Protein AF-A0A0A2BP49-F1 (afdb_monomer)

Sequence (195 aa):
MFDHNSGDIIGTEIDENGNLRDCTRGNSSKKRGLPSCNSIIDKRELARSNSLKDSNKQSEKLLTDKVAGVNLFNLPNGSQIRVKSMVKYNDNTGQLIINSQVERVKGNSALFENLFIESKANIIISFLDKDDFELLEPLRLPLNVLKGQAQNISYRKKIGRTTDDIIAVRLQARRTIKSIREYKNIARIESSINF

Nearest PDB structures (foldseek):
  7t4d-assembly1_B  TM=2.399E-01  e=3.965E-02  Enterococcus
  3eli-assembly1_A  TM=3.240E-01  e=7.120E-01  Ruegeria pomeroyi
  3otl-assembly1_B  TM=3.669E-01  e=1.830E+00  Rhizobium johnstonii 3841
  7t4e-assembly1_F  TM=2.331E-01  e=1.110E+00  Enterococcus faecalis

pLDDT: mean 81.07, std 14.93, range [41.41, 96.62]

Mean predicted aligned error: 14.25 Å

Structure (mmCIF, N/CA/C/O backbone):
data_AF-A0A0A2BP49-F1
#
_entry.id   AF-A0A0A2BP49-F1
#
loop_
_atom_site.group_PDB
_atom_site.id
_atom_site.type_symbol
_atom_site.label_atom_id
_atom_site.label_alt_id
_atom_site.label_comp_id
_atom_site.label_asym_id
_atom_site.label_entity_id
_atom_site.label_seq_id
_atom_site.pdbx_PDB_ins_code
_atom_site.Cartn_x
_atom_site.Cartn_y
_atom_site.Cartn_z
_atom_site.occupancy
_atom_site.B_iso_or_equiv
_atom_site.auth_seq_id
_atom_site.auth_comp_id
_atom_site.auth_asym_id
_atom_site.auth_atom_id
_atom_site.pdbx_PDB_model_num
ATOM 1 N N . MET A 1 1 ? 35.374 16.248 -51.871 1.00 46.16 1 MET A N 1
ATOM 2 C CA . MET A 1 1 ? 36.003 16.239 -53.215 1.00 46.16 1 MET A CA 1
ATOM 3 C C . MET A 1 1 ? 35.690 17.579 -53.872 1.00 46.16 1 MET A C 1
ATOM 5 O O . MET A 1 1 ? 34.546 18.004 -53.772 1.00 46.16 1 MET A O 1
ATOM 9 N N . PHE A 1 2 ? 36.683 18.289 -54.414 1.00 41.41 2 PHE A N 1
ATOM 10 C CA . PHE A 1 2 ? 36.503 19.625 -55.008 1.00 41.41 2 PHE A CA 1
ATOM 11 C C . PHE A 1 2 ? 36.253 19.457 -56.511 1.00 41.41 2 PHE A C 1
ATOM 13 O O . PHE A 1 2 ? 37.078 18.849 -57.186 1.00 41.41 2 PHE A O 1
ATOM 20 N N . ASP A 1 3 ? 35.122 19.939 -57.025 1.00 44.16 3 ASP A N 1
ATOM 21 C CA . ASP A 1 3 ? 34.790 19.828 -58.449 1.00 44.16 3 ASP A CA 1
ATOM 22 C C . ASP A 1 3 ? 35.097 21.158 -59.155 1.00 44.16 3 ASP A C 1
ATOM 24 O O . ASP A 1 3 ? 34.480 22.190 -58.875 1.00 44.16 3 ASP A O 1
ATOM 28 N N . HIS A 1 4 ? 36.094 21.150 -60.043 1.00 46.06 4 HIS A N 1
ATOM 29 C CA . HIS A 1 4 ? 36.597 22.347 -60.725 1.00 46.06 4 HIS A CA 1
ATOM 30 C C . HIS A 1 4 ? 35.606 22.964 -61.725 1.00 46.06 4 HIS A C 1
ATOM 32 O O . HIS A 1 4 ? 35.807 24.105 -62.130 1.00 46.06 4 HIS A O 1
ATOM 38 N N . ASN A 1 5 ? 34.507 22.280 -62.066 1.00 50.06 5 ASN A N 1
ATOM 39 C CA . ASN A 1 5 ? 33.558 22.774 -63.068 1.00 50.06 5 ASN A CA 1
ATOM 40 C C . ASN A 1 5 ? 32.375 23.583 -62.505 1.00 50.06 5 ASN A C 1
ATOM 42 O O . ASN A 1 5 ? 31.691 24.250 -63.279 1.00 50.06 5 ASN A O 1
ATOM 46 N N . SER A 1 6 ? 32.110 23.563 -61.191 1.00 52.31 6 SER A N 1
ATOM 47 C CA . SER A 1 6 ? 30.995 24.337 -60.607 1.00 52.31 6 SER A CA 1
ATOM 48 C C . SER A 1 6 ? 31.329 25.147 -59.353 1.00 52.31 6 SER A C 1
ATOM 50 O O . SER A 1 6 ? 30.469 25.886 -58.882 1.00 52.31 6 SER A O 1
ATOM 52 N N . GLY A 1 7 ? 32.556 25.053 -58.824 1.00 54.75 7 GLY A N 1
ATOM 53 C CA . GLY A 1 7 ? 32.962 25.766 -57.604 1.00 54.75 7 GLY A CA 1
ATOM 54 C C . GLY A 1 7 ? 32.282 25.254 -56.327 1.00 54.75 7 GLY A C 1
ATOM 55 O O . GLY A 1 7 ? 32.361 25.901 -55.284 1.00 54.75 7 GLY A O 1
ATOM 56 N N . ASP A 1 8 ? 31.617 24.098 -56.401 1.00 57.06 8 ASP A N 1
ATOM 57 C CA . ASP A 1 8 ? 30.829 23.539 -55.306 1.00 57.06 8 ASP A CA 1
ATOM 58 C C . ASP A 1 8 ? 31.659 22.596 -54.432 1.00 57.06 8 ASP A C 1
ATOM 60 O O . ASP A 1 8 ? 32.394 21.734 -54.923 1.00 57.06 8 ASP A O 1
ATOM 64 N N . ILE A 1 9 ? 31.482 22.703 -53.114 1.00 63.41 9 ILE A N 1
ATOM 65 C CA . ILE A 1 9 ? 32.106 21.800 -52.146 1.00 63.41 9 ILE A CA 1
ATOM 66 C C . ILE A 1 9 ? 31.101 20.701 -51.793 1.00 63.41 9 ILE A C 1
ATOM 68 O O . ILE A 1 9 ? 30.106 20.949 -51.104 1.00 63.41 9 ILE A O 1
ATOM 72 N N . ILE A 1 10 ? 31.375 19.476 -52.251 1.00 67.75 10 ILE A N 1
ATOM 73 C CA . ILE A 1 10 ? 30.635 18.280 -51.834 1.00 67.75 10 ILE A CA 1
ATOM 74 C C . ILE A 1 10 ? 31.250 17.767 -50.533 1.00 67.75 10 ILE A C 1
ATOM 76 O O . ILE A 1 10 ? 32.438 17.416 -50.488 1.00 67.75 10 ILE A O 1
ATOM 80 N N . GLY A 1 11 ? 30.431 17.755 -49.486 1.00 70.62 11 GLY A N 1
ATOM 81 C CA . GLY A 1 11 ? 30.728 17.158 -48.192 1.00 70.62 11 GLY A CA 1
ATOM 82 C C . GLY A 1 11 ? 29.882 15.912 -47.945 1.00 70.62 11 GLY A C 1
ATOM 83 O O . GLY A 1 11 ? 28.983 15.585 -48.715 1.00 70.62 11 GLY A O 1
ATOM 84 N N . THR A 1 12 ? 30.169 15.236 -46.841 1.00 77.19 12 THR A N 1
ATOM 85 C CA . THR A 1 12 ? 29.425 14.072 -46.352 1.00 77.19 12 THR A CA 1
ATOM 86 C C . THR A 1 12 ? 28.999 14.344 -44.921 1.00 77.19 12 THR A C 1
ATOM 88 O O . THR A 1 12 ? 29.842 14.709 -44.101 1.00 77.19 12 THR A O 1
ATOM 91 N N . GLU A 1 13 ? 27.723 14.154 -44.610 1.00 77.75 13 GLU A N 1
ATOM 92 C CA . GLU A 1 13 ? 27.184 14.321 -43.258 1.00 77.75 13 GLU A CA 1
ATOM 93 C C . GLU A 1 13 ? 26.363 13.096 -42.853 1.00 77.75 13 GLU A C 1
ATOM 95 O O . GLU A 1 13 ? 25.830 12.374 -43.693 1.00 77.75 13 GLU A O 1
ATOM 100 N N . ILE A 1 14 ? 26.263 12.857 -41.546 1.00 76.06 14 ILE A N 1
ATOM 101 C CA . ILE A 1 14 ? 25.464 11.762 -40.984 1.00 76.06 14 ILE A CA 1
ATOM 102 C C . ILE A 1 14 ? 24.021 12.242 -40.794 1.00 76.06 14 ILE A C 1
ATOM 104 O O . ILE A 1 14 ? 23.812 13.255 -40.120 1.00 76.06 14 ILE A O 1
ATOM 108 N N . ASP A 1 15 ? 23.051 11.515 -41.349 1.00 74.00 15 ASP A N 1
ATOM 109 C CA . ASP A 1 15 ? 21.618 11.817 -41.252 1.00 74.00 15 ASP A CA 1
ATOM 110 C C . ASP A 1 15 ? 20.986 11.428 -39.899 1.00 74.00 15 ASP A C 1
ATOM 112 O O . ASP A 1 15 ? 21.651 10.900 -39.003 1.00 74.00 15 ASP A O 1
ATOM 116 N N . GLU A 1 16 ? 19.690 11.712 -39.718 1.00 68.81 16 GLU A N 1
ATOM 117 C CA . GLU A 1 16 ? 18.939 11.358 -38.502 1.00 68.81 16 GLU A CA 1
ATOM 118 C C . GLU A 1 16 ? 18.940 9.858 -38.146 1.00 68.81 16 GLU A C 1
ATOM 120 O O . GLU A 1 16 ? 18.699 9.518 -36.988 1.00 68.81 16 GLU A O 1
ATOM 125 N N . ASN A 1 17 ? 19.251 8.972 -39.097 1.00 72.50 17 ASN A N 1
ATOM 126 C CA . ASN A 1 17 ? 19.257 7.520 -38.918 1.00 72.50 17 ASN A CA 1
ATOM 127 C C . ASN A 1 17 ? 20.673 6.943 -38.749 1.00 72.50 17 ASN A C 1
ATOM 129 O O . ASN A 1 17 ? 20.826 5.729 -38.628 1.00 72.50 17 ASN A O 1
ATOM 133 N N . GLY A 1 18 ? 21.706 7.791 -38.732 1.00 72.25 18 GLY A N 1
ATOM 134 C CA . GLY A 1 18 ? 23.096 7.362 -38.586 1.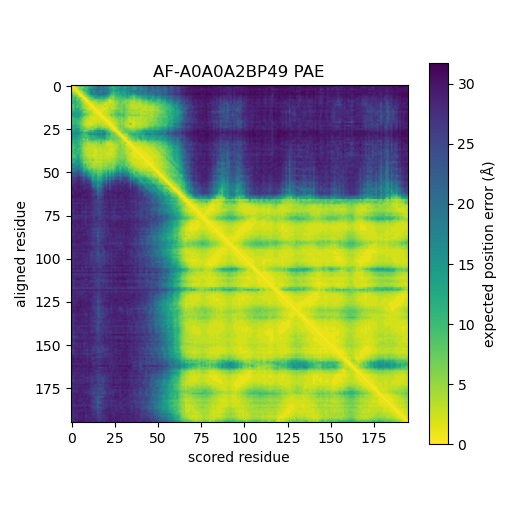00 72.25 18 GLY A CA 1
ATOM 135 C C . GLY A 1 18 ? 23.784 6.976 -39.899 1.00 72.25 18 GLY A C 1
ATOM 136 O O . GLY A 1 18 ? 24.904 6.471 -39.855 1.00 72.25 18 GLY A O 1
ATOM 137 N N . ASN A 1 19 ? 23.166 7.231 -41.056 1.00 80.44 19 ASN A N 1
ATOM 138 C CA . ASN A 1 19 ? 23.756 6.921 -42.358 1.00 80.44 19 ASN A CA 1
ATOM 139 C C . ASN A 1 19 ? 24.548 8.109 -42.906 1.00 80.44 19 ASN A C 1
ATOM 141 O O . ASN A 1 19 ? 24.138 9.262 -42.767 1.00 80.44 19 ASN A O 1
ATOM 145 N N . LEU A 1 20 ? 25.660 7.828 -43.584 1.00 79.69 20 LEU A N 1
ATOM 146 C CA . LEU A 1 20 ? 26.415 8.840 -44.322 1.00 79.69 20 LEU A CA 1
ATOM 147 C C . LEU A 1 20 ? 25.660 9.230 -45.597 1.00 79.69 20 LEU A C 1
ATOM 149 O O . LEU A 1 20 ? 25.302 8.373 -46.404 1.00 79.69 20 LEU A O 1
ATOM 153 N N . ARG A 1 21 ? 25.436 10.531 -45.783 1.00 78.38 21 ARG A N 1
ATOM 154 C CA . ARG A 1 21 ? 24.812 11.115 -46.970 1.00 78.38 21 ARG A CA 1
ATOM 155 C C . ARG A 1 21 ? 25.672 12.220 -47.558 1.00 78.38 21 ARG A C 1
ATOM 157 O O . ARG A 1 21 ? 26.156 13.099 -46.845 1.00 78.38 21 ARG A O 1
ATOM 164 N N . ASP A 1 22 ? 25.782 12.199 -48.880 1.00 80.44 22 ASP A N 1
ATOM 165 C CA . ASP A 1 22 ? 26.407 13.272 -49.640 1.00 80.44 22 ASP A CA 1
ATOM 166 C C . ASP A 1 22 ? 25.542 14.532 -49.589 1.00 80.44 22 ASP A C 1
ATOM 168 O O . ASP A 1 22 ? 24.312 14.490 -49.704 1.00 80.44 22 ASP A O 1
ATOM 172 N N . CYS A 1 23 ? 26.199 15.673 -49.421 1.00 77.56 23 CYS A N 1
ATOM 173 C CA . CYS A 1 23 ? 25.544 16.962 -49.300 1.00 77.56 23 CYS A CA 1
ATOM 174 C C . CYS A 1 23 ? 26.404 18.084 -49.881 1.00 77.56 23 CYS A C 1
ATOM 176 O O . CYS A 1 23 ? 27.624 17.980 -50.011 1.00 77.56 23 CYS A O 1
ATOM 178 N N . THR A 1 24 ? 25.766 19.196 -50.230 1.00 77.25 24 THR A N 1
ATOM 179 C CA . THR A 1 24 ? 26.463 20.358 -50.800 1.00 77.25 24 THR A CA 1
ATOM 180 C C . THR A 1 24 ? 26.622 21.468 -49.764 1.00 77.25 24 THR A C 1
ATOM 182 O O . THR A 1 24 ? 25.655 21.803 -49.067 1.00 77.25 24 THR A O 1
ATOM 185 N N . ARG A 1 25 ? 27.809 22.083 -49.690 1.00 66.94 25 ARG A N 1
ATOM 186 C CA . ARG A 1 25 ? 28.068 23.309 -48.914 1.00 66.94 25 ARG A CA 1
ATOM 187 C C . ARG A 1 25 ? 28.058 24.520 -49.862 1.00 66.94 25 ARG A C 1
ATOM 189 O O . ARG A 1 25 ? 28.982 24.680 -50.650 1.00 66.94 25 ARG A O 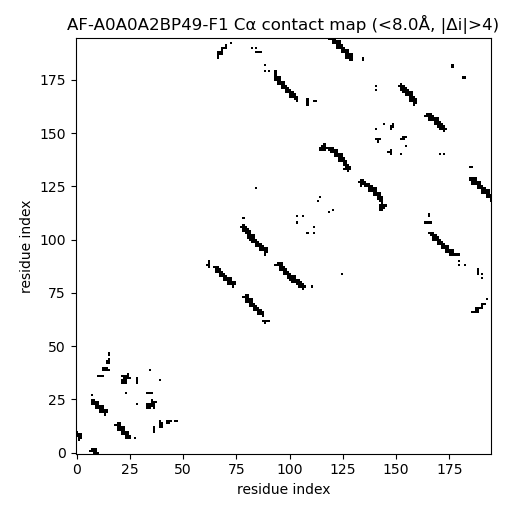1
ATOM 196 N N . GLY A 1 26 ? 26.999 25.340 -49.803 1.00 62.09 26 GLY A N 1
ATOM 197 C CA . GLY A 1 26 ? 26.800 26.529 -50.655 1.00 62.09 26 GLY A CA 1
ATOM 198 C C . GLY A 1 26 ? 25.374 26.678 -51.223 1.00 62.09 26 GLY A C 1
ATOM 199 O O . GLY A 1 26 ? 24.521 25.809 -51.033 1.00 62.09 26 GLY A O 1
ATOM 200 N N . ASN A 1 27 ? 25.105 27.782 -51.936 1.00 55.94 27 ASN A N 1
ATOM 201 C CA . ASN A 1 27 ? 23.776 28.148 -52.480 1.00 55.94 27 ASN A CA 1
ATOM 202 C C . ASN A 1 27 ? 23.343 27.355 -53.737 1.00 55.94 27 ASN A C 1
ATOM 204 O O . ASN A 1 27 ? 22.284 27.615 -54.307 1.00 55.94 27 ASN A O 1
ATOM 208 N N . SER A 1 28 ? 24.139 26.388 -54.185 1.00 55.06 28 SER A N 1
ATOM 209 C CA . SER A 1 28 ? 23.988 25.666 -55.459 1.00 55.06 28 SER A CA 1
ATOM 210 C C . SER A 1 28 ? 23.264 24.314 -55.359 1.00 55.06 28 SER A C 1
ATOM 212 O O . SER A 1 28 ? 23.064 23.648 -56.378 1.00 55.06 28 SER A O 1
ATOM 214 N N . SER A 1 29 ? 22.791 23.936 -54.166 1.00 54.66 29 SER A N 1
ATOM 215 C CA . SER A 1 29 ? 22.091 22.669 -53.863 1.00 54.66 29 SER A CA 1
ATOM 216 C C . SER A 1 29 ? 20.987 22.290 -54.867 1.00 54.66 29 SER A C 1
ATOM 218 O O . SER A 1 29 ? 20.845 21.123 -55.235 1.00 54.66 29 SER A O 1
ATOM 220 N N . LYS A 1 30 ? 20.252 23.274 -55.408 1.00 55.75 30 LYS A N 1
ATOM 221 C CA . LYS A 1 30 ? 19.161 23.037 -56.371 1.00 55.75 30 LYS A CA 1
ATOM 222 C C . LYS A 1 30 ? 19.598 22.464 -57.726 1.00 55.75 30 LYS A C 1
ATOM 224 O O . LYS A 1 30 ? 18.789 21.788 -58.351 1.00 55.75 30 LYS A O 1
ATOM 229 N N . LYS A 1 31 ? 20.830 22.703 -58.199 1.00 59.97 31 LYS A N 1
ATOM 230 C CA . LYS A 1 31 ? 21.269 22.235 -59.534 1.00 59.97 31 LYS A CA 1
ATOM 231 C C . LYS A 1 31 ? 21.677 20.757 -59.569 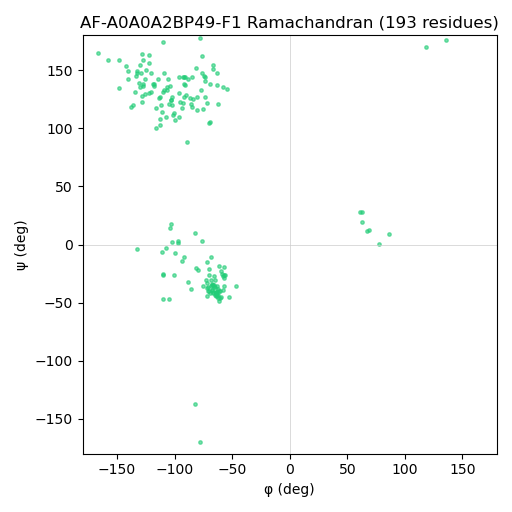1.00 59.97 31 LYS A C 1
ATOM 233 O O . LYS A 1 31 ? 21.651 20.167 -60.642 1.00 59.97 31 LYS A O 1
ATOM 238 N N . ARG A 1 32 ? 22.037 20.160 -58.424 1.00 62.03 32 ARG A N 1
ATOM 239 C CA . ARG A 1 32 ? 22.506 18.760 -58.324 1.00 62.03 32 ARG A CA 1
ATOM 240 C C . ARG A 1 32 ? 21.499 17.798 -57.678 1.00 62.03 32 ARG A C 1
ATOM 242 O O . ARG A 1 32 ? 21.792 16.615 -57.572 1.00 62.03 32 ARG A O 1
ATOM 249 N N . GLY A 1 33 ? 20.340 18.282 -57.220 1.00 66.31 33 GLY A N 1
ATOM 250 C CA . GLY A 1 33 ? 19.332 17.442 -56.553 1.00 66.31 33 GLY A CA 1
ATOM 251 C C . GLY A 1 33 ? 19.767 16.880 -55.190 1.00 66.31 33 GLY A C 1
ATOM 252 O O . GLY A 1 33 ? 19.088 16.011 -54.649 1.00 66.31 33 GLY A O 1
ATOM 253 N N . LEU A 1 34 ? 20.881 17.369 -54.631 1.00 72.50 34 LEU A N 1
ATOM 254 C CA . LEU A 1 34 ? 21.406 16.955 -53.331 1.00 72.50 34 LEU A CA 1
ATOM 255 C C . LEU A 1 34 ? 20.961 17.926 -52.224 1.00 72.50 34 LEU A C 1
ATOM 257 O O . LEU A 1 34 ? 20.884 19.138 -52.456 1.00 72.50 34 LEU A O 1
ATOM 261 N N . PRO A 1 35 ? 20.683 17.426 -51.007 1.00 75.00 35 PRO A N 1
ATOM 262 C CA . PRO A 1 35 ? 20.365 18.275 -49.864 1.00 75.00 35 PRO A CA 1
ATOM 263 C C . PRO A 1 35 ? 21.573 19.124 -49.435 1.00 75.00 35 PRO A C 1
ATOM 265 O O . PRO A 1 35 ? 22.735 18.757 -49.633 1.00 75.00 35 PRO A O 1
ATOM 268 N N . SER A 1 36 ? 21.306 20.267 -48.799 1.00 81.06 36 SER A N 1
ATOM 269 C CA . SER A 1 36 ? 22.374 21.057 -48.181 1.00 81.06 36 SER A CA 1
ATOM 270 C C . SER A 1 36 ? 22.869 20.367 -46.909 1.00 81.06 36 SER A C 1
ATOM 272 O O . SER A 1 36 ? 22.070 19.799 -46.162 1.00 81.06 36 SER A O 1
ATOM 274 N N . CYS A 1 37 ? 24.171 20.442 -46.623 1.00 78.25 37 CYS A N 1
ATOM 275 C CA . CYS A 1 37 ? 24.727 19.826 -45.411 1.00 78.25 37 CYS A CA 1
ATOM 276 C C . CYS A 1 37 ? 24.067 20.370 -44.133 1.00 78.25 37 CYS A C 1
ATOM 278 O O . CYS A 1 37 ? 23.729 19.597 -43.241 1.00 78.25 37 CYS A O 1
ATOM 280 N N . ASN A 1 38 ? 23.775 21.675 -44.093 1.00 79.00 38 ASN A N 1
ATOM 281 C CA . ASN A 1 38 ? 23.064 22.292 -42.971 1.00 79.00 38 ASN A CA 1
ATOM 282 C C . ASN A 1 38 ? 21.665 21.690 -42.790 1.00 79.00 38 ASN A C 1
ATOM 284 O O . ASN A 1 38 ? 21.295 21.372 -41.673 1.00 79.00 38 ASN A O 1
ATOM 288 N N . SER A 1 39 ? 20.929 21.405 -43.873 1.00 79.56 39 SER A N 1
ATOM 289 C CA . SER A 1 39 ? 19.598 20.792 -43.754 1.00 79.56 39 SER A CA 1
ATOM 290 C C . SER A 1 39 ? 19.618 19.378 -43.163 1.00 79.56 39 SER A C 1
ATOM 292 O O . SER A 1 39 ? 18.658 18.982 -42.505 1.00 79.56 39 SER A O 1
ATOM 294 N N . ILE A 1 40 ? 20.695 18.615 -43.380 1.00 77.19 40 ILE A N 1
ATOM 295 C CA . ILE A 1 40 ? 20.876 17.289 -42.769 1.00 77.19 40 ILE A CA 1
ATOM 296 C C . ILE A 1 40 ? 21.173 17.446 -41.274 1.00 77.19 40 ILE A C 1
ATOM 298 O O . ILE A 1 40 ? 20.586 16.746 -40.450 1.00 77.19 40 ILE A O 1
ATOM 302 N N . ILE A 1 41 ? 22.048 18.390 -40.920 1.00 76.19 41 ILE A N 1
ATOM 303 C CA . ILE A 1 41 ? 22.385 18.697 -39.526 1.00 76.19 41 ILE A CA 1
ATOM 304 C C . ILE A 1 41 ? 21.137 19.173 -38.769 1.00 76.19 41 ILE A C 1
ATOM 306 O O . ILE A 1 41 ? 20.825 18.610 -37.721 1.00 76.19 41 ILE A O 1
ATOM 310 N N . ASP A 1 42 ? 20.379 20.111 -39.340 1.00 80.00 42 ASP A N 1
ATOM 311 C CA . ASP A 1 42 ? 19.155 20.658 -38.750 1.00 80.00 42 ASP A CA 1
ATOM 312 C C . ASP A 1 42 ? 18.115 19.559 -38.515 1.00 80.00 42 ASP A C 1
ATOM 314 O O . ASP A 1 42 ? 17.542 19.467 -37.432 1.00 80.00 42 ASP A O 1
ATOM 318 N N . LYS A 1 43 ? 17.893 18.670 -39.495 1.00 79.50 43 LYS A N 1
ATOM 319 C CA . LYS A 1 43 ? 16.971 17.531 -39.344 1.00 79.50 43 LYS A CA 1
ATOM 320 C C . LYS A 1 43 ? 17.424 16.552 -38.269 1.00 79.50 43 LYS A C 1
ATOM 322 O O . LYS A 1 43 ? 16.590 16.089 -37.491 1.00 79.50 43 LYS A O 1
ATOM 327 N N . ARG A 1 44 ? 18.725 16.279 -38.172 1.00 76.12 44 ARG A N 1
ATOM 328 C CA . ARG A 1 44 ? 19.299 15.429 -37.121 1.00 76.12 44 ARG A CA 1
ATOM 329 C C . ARG A 1 44 ? 19.118 16.047 -35.735 1.00 76.12 44 ARG A C 1
ATOM 331 O O . ARG A 1 44 ? 18.786 15.334 -34.788 1.00 76.12 44 ARG A O 1
ATOM 338 N N . GLU A 1 45 ? 19.297 17.356 -35.596 1.00 73.44 45 GLU A N 1
ATOM 339 C CA . GLU A 1 45 ? 19.041 18.076 -34.342 1.00 73.44 45 GLU A CA 1
ATOM 340 C C . GLU A 1 45 ? 17.546 18.104 -33.989 1.00 73.44 45 GLU A C 1
ATOM 342 O O . GLU A 1 45 ? 17.169 17.874 -32.835 1.00 73.44 45 GLU A O 1
ATOM 347 N N . LEU A 1 46 ? 16.671 18.273 -34.982 1.00 75.19 46 LEU A N 1
ATOM 348 C CA . LEU A 1 46 ? 15.219 18.199 -34.814 1.00 75.19 46 LEU A CA 1
ATOM 349 C C . LEU A 1 46 ? 14.761 16.790 -34.403 1.00 75.19 46 LEU A C 1
ATOM 351 O O . LEU A 1 46 ? 13.971 16.649 -33.472 1.00 75.19 46 LEU A O 1
ATOM 355 N N . ALA A 1 47 ? 15.303 15.739 -35.018 1.00 67.25 47 ALA A N 1
ATOM 356 C CA . ALA A 1 47 ? 15.029 14.350 -34.653 1.00 67.25 47 ALA A CA 1
ATOM 357 C C . ALA A 1 47 ? 15.523 14.022 -33.233 1.00 67.25 47 ALA A C 1
ATOM 359 O O . ALA A 1 47 ? 14.794 13.407 -32.454 1.00 67.25 47 ALA A O 1
ATOM 360 N N . ARG A 1 48 ? 16.716 14.501 -32.850 1.00 61.50 48 ARG A N 1
ATOM 361 C CA . ARG A 1 48 ? 17.237 14.372 -31.478 1.00 61.50 48 ARG A CA 1
ATOM 362 C C . ARG A 1 48 ? 16.361 15.098 -30.461 1.00 61.50 48 ARG A C 1
ATOM 364 O O . ARG A 1 48 ? 16.028 14.521 -29.431 1.00 61.50 48 ARG A O 1
ATOM 371 N N . SER A 1 49 ? 15.951 16.333 -30.744 1.00 62.19 49 SER A N 1
ATOM 372 C CA . SER A 1 49 ? 15.083 17.100 -29.841 1.00 62.19 49 SER A CA 1
ATOM 373 C C . SER A 1 49 ? 13.675 16.503 -29.720 1.00 62.19 49 SER A C 1
ATOM 375 O O . SER A 1 49 ? 13.113 16.499 -28.627 1.00 62.19 49 SER A O 1
ATOM 377 N N . ASN A 1 50 ? 13.124 15.932 -30.794 1.00 62.50 50 ASN A N 1
ATOM 378 C CA . ASN A 1 50 ? 11.853 15.208 -30.752 1.00 62.50 50 ASN A CA 1
ATOM 379 C C . ASN A 1 50 ? 11.971 13.887 -29.980 1.00 62.50 50 ASN A C 1
ATOM 381 O O . ASN A 1 50 ? 11.128 13.615 -29.132 1.00 62.50 50 ASN A O 1
ATOM 385 N N . SER A 1 51 ? 13.054 13.127 -30.169 1.00 55.53 51 SER A N 1
ATOM 386 C CA . SER A 1 51 ? 13.333 11.921 -29.378 1.00 55.53 51 SER A CA 1
ATOM 387 C C . SER A 1 51 ? 13.475 12.229 -27.882 1.00 55.53 51 SER A C 1
ATOM 389 O O . SER A 1 51 ? 12.925 11.500 -27.060 1.00 55.53 51 SER A O 1
ATOM 391 N N . LEU A 1 52 ? 14.134 13.339 -27.524 1.00 54.56 52 LEU A N 1
ATOM 392 C CA . LEU A 1 52 ? 14.235 13.829 -26.142 1.00 54.56 52 LEU A CA 1
ATOM 393 C C . LEU A 1 52 ? 12.883 14.303 -25.578 1.00 54.56 52 LEU A C 1
ATOM 395 O O . LEU A 1 52 ? 12.608 14.138 -24.391 1.00 54.56 52 LEU A O 1
ATOM 399 N N . LYS A 1 53 ? 12.010 14.883 -26.411 1.00 54.53 53 LYS A N 1
ATOM 400 C CA . LYS A 1 53 ? 10.642 15.256 -26.014 1.00 54.53 53 LYS A CA 1
ATOM 401 C C . LYS A 1 53 ? 9.744 14.035 -25.815 1.00 54.53 53 LYS A C 1
ATOM 403 O O . LYS A 1 53 ? 8.916 14.050 -24.909 1.00 54.53 53 LYS A O 1
ATOM 408 N N . ASP A 1 54 ? 9.903 12.988 -26.617 1.00 53.25 54 ASP A N 1
ATOM 409 C CA . ASP A 1 54 ? 9.113 11.760 -26.501 1.00 53.25 54 ASP A CA 1
ATOM 410 C C . ASP A 1 54 ? 9.549 10.892 -25.314 1.00 53.25 54 ASP A C 1
ATOM 412 O O . ASP A 1 54 ? 8.696 10.328 -24.623 1.00 53.25 54 ASP A O 1
ATOM 416 N N . SER A 1 55 ? 10.848 10.848 -25.002 1.00 49.09 55 SER A N 1
ATOM 417 C CA . SER A 1 55 ? 11.340 10.218 -23.773 1.00 49.09 55 SER A CA 1
ATOM 418 C C . SER A 1 55 ? 10.894 10.980 -22.522 1.00 49.09 55 SER A C 1
ATOM 420 O O . SER A 1 55 ? 10.417 10.341 -21.584 1.00 49.09 55 SER A O 1
ATOM 422 N N . ASN A 1 56 ? 10.919 12.319 -22.538 1.00 48.00 56 ASN A N 1
ATOM 423 C CA . ASN A 1 56 ? 10.384 13.143 -21.445 1.00 48.00 56 ASN A CA 1
ATOM 424 C C . ASN A 1 56 ? 8.859 13.005 -21.276 1.00 48.00 56 ASN A C 1
ATOM 426 O O . ASN A 1 56 ? 8.361 12.948 -20.155 1.00 48.00 56 ASN A O 1
ATOM 430 N N . LYS A 1 57 ? 8.095 12.873 -22.367 1.00 49.62 57 LYS A N 1
ATOM 431 C CA . LYS A 1 57 ? 6.648 12.599 -22.292 1.00 49.62 57 LYS A CA 1
ATOM 432 C C . LYS A 1 57 ? 6.333 11.214 -21.726 1.00 49.62 57 LYS A C 1
ATOM 434 O O . LYS A 1 57 ? 5.313 11.050 -21.057 1.00 49.62 57 LYS A O 1
ATOM 439 N N . GLN A 1 58 ? 7.157 10.200 -22.008 1.00 49.00 58 GLN A N 1
ATOM 440 C CA . GLN A 1 58 ? 6.972 8.860 -21.441 1.00 49.00 58 GLN A CA 1
ATOM 441 C C . GLN A 1 58 ? 7.305 8.807 -19.948 1.00 49.00 58 GLN A C 1
ATOM 443 O O . GLN A 1 58 ? 6.567 8.159 -19.208 1.00 49.00 58 GLN A O 1
ATOM 448 N N . SER A 1 59 ? 8.358 9.486 -19.489 1.00 47.03 59 SER A N 1
ATOM 449 C CA . SER A 1 59 ? 8.661 9.594 -18.055 1.00 47.03 59 SER A CA 1
ATOM 450 C C . SER A 1 59 ? 7.596 10.406 -17.306 1.00 47.03 59 SER A C 1
ATOM 452 O O . SER A 1 59 ? 7.116 9.955 -16.270 1.00 47.03 59 SER A O 1
ATOM 454 N N . GLU A 1 60 ? 7.100 11.517 -17.863 1.00 45.84 60 GLU A N 1
ATOM 455 C CA . GLU A 1 60 ? 5.985 12.279 -17.266 1.00 45.84 60 GLU A CA 1
ATOM 456 C C . GLU A 1 60 ? 4.666 11.482 -17.186 1.00 45.84 60 GLU A C 1
ATOM 458 O O . GLU A 1 60 ? 3.930 11.585 -16.197 1.00 45.84 60 GLU A O 1
ATOM 463 N N . LYS A 1 61 ? 4.369 10.627 -18.176 1.00 48.28 61 LYS A N 1
ATOM 464 C CA . LYS A 1 61 ? 3.218 9.704 -18.117 1.00 48.28 61 LYS A CA 1
ATOM 465 C C . LYS A 1 61 ? 3.382 8.617 -17.047 1.00 48.28 61 LYS A C 1
ATOM 467 O O . LYS A 1 61 ? 2.439 8.321 -16.323 1.00 48.28 61 LYS A O 1
ATOM 472 N N . LEU A 1 62 ? 4.584 8.074 -16.865 1.00 46.72 62 LEU A N 1
ATOM 473 C CA . LEU A 1 62 ? 4.845 7.045 -15.844 1.00 46.72 62 LEU A CA 1
ATOM 474 C C . LEU A 1 62 ? 4.782 7.589 -14.411 1.00 46.72 62 LEU A C 1
ATOM 476 O O . LEU A 1 62 ? 4.419 6.856 -13.492 1.00 46.72 62 LEU A O 1
ATOM 480 N N . LEU A 1 63 ? 5.051 8.884 -14.230 1.00 48.69 63 LEU A N 1
ATOM 481 C CA . LEU A 1 63 ? 4.849 9.597 -12.965 1.00 48.69 63 LEU A CA 1
ATOM 482 C C . LEU A 1 63 ? 3.357 9.831 -12.638 1.00 48.69 63 LEU A C 1
ATOM 484 O O . LEU A 1 63 ? 3.015 10.160 -11.494 1.00 48.69 63 LEU A O 1
ATOM 488 N N . THR A 1 64 ? 2.454 9.663 -13.614 1.00 49.19 64 THR A N 1
ATOM 489 C CA . THR A 1 64 ? 1.008 9.909 -13.468 1.00 49.19 64 THR A CA 1
ATOM 490 C C . THR A 1 64 ? 0.142 8.650 -13.495 1.00 49.19 64 THR A C 1
ATOM 492 O O . THR A 1 64 ? -0.907 8.664 -12.840 1.00 49.19 64 THR A O 1
ATOM 495 N N . ASP A 1 65 ? 0.585 7.563 -14.135 1.00 56.72 65 ASP A N 1
ATOM 496 C CA . ASP A 1 65 ? -0.108 6.273 -14.120 1.00 56.72 65 ASP A CA 1
ATOM 497 C C . ASP A 1 65 ? -0.021 5.656 -12.725 1.00 56.72 65 ASP A C 1
ATOM 499 O O . ASP A 1 65 ? 1.030 5.212 -12.272 1.00 56.72 65 ASP A O 1
ATOM 503 N N . LYS A 1 66 ? -1.140 5.697 -12.002 1.00 68.25 66 LYS A N 1
ATOM 504 C CA . LYS A 1 66 ? -1.280 5.167 -10.645 1.00 68.25 66 LYS A CA 1
ATOM 505 C C . LYS A 1 66 ? -2.009 3.844 -10.733 1.00 68.25 66 LYS A C 1
ATOM 507 O O . LYS A 1 66 ? -3.132 3.808 -11.230 1.00 68.25 66 LYS A O 1
ATOM 512 N N . VAL A 1 67 ? -1.436 2.798 -10.152 1.00 78.25 67 VAL A N 1
ATOM 513 C CA . VAL A 1 67 ? -2.183 1.561 -9.924 1.00 78.25 67 VAL A CA 1
ATOM 514 C C . VAL A 1 67 ? -2.926 1.715 -8.603 1.00 78.25 67 VAL A C 1
ATOM 516 O O . VAL A 1 67 ? -2.307 1.998 -7.575 1.00 78.25 67 VAL A O 1
ATOM 519 N N . ALA A 1 68 ? -4.251 1.601 -8.628 1.00 83.62 68 ALA A N 1
ATOM 520 C CA . ALA A 1 68 ? -5.098 1.785 -7.456 1.00 83.62 68 ALA A CA 1
ATOM 521 C C . ALA A 1 68 ? -6.125 0.658 -7.331 1.00 83.62 68 ALA A C 1
ATOM 523 O O . ALA A 1 68 ? -6.607 0.134 -8.330 1.00 83.62 68 ALA A O 1
ATOM 524 N N . GLY A 1 69 ? -6.471 0.318 -6.092 1.00 85.56 69 GLY A N 1
ATOM 525 C CA . GLY A 1 69 ? -7.467 -0.695 -5.756 1.00 85.56 69 GLY A CA 1
ATOM 526 C C . GLY A 1 69 ? -8.311 -0.245 -4.568 1.00 85.56 69 GLY A C 1
ATOM 527 O O . GLY A 1 69 ? -7.841 0.516 -3.716 1.00 85.56 69 GLY A O 1
ATOM 528 N N . VAL A 1 70 ? -9.572 -0.675 -4.526 1.00 91.06 70 VAL A N 1
ATOM 529 C CA . VAL A 1 70 ? -10.502 -0.351 -3.438 1.00 91.06 70 VAL A CA 1
ATOM 530 C C . VAL A 1 70 ? -11.262 -1.602 -3.032 1.00 91.06 70 VAL A C 1
ATOM 532 O O . VAL A 1 70 ? -12.016 -2.148 -3.831 1.00 91.06 70 VAL A O 1
ATOM 535 N N . ASN A 1 71 ? -11.123 -2.000 -1.769 1.00 93.31 71 ASN A N 1
ATOM 536 C CA . ASN A 1 71 ? -11.755 -3.199 -1.230 1.00 93.31 71 ASN A CA 1
ATOM 537 C C . ASN A 1 71 ? -12.509 -2.860 0.063 1.00 93.31 71 ASN A C 1
ATOM 539 O O . ASN A 1 71 ? -12.126 -1.962 0.819 1.00 93.31 71 ASN A O 1
ATOM 543 N N . LEU A 1 72 ? -13.609 -3.569 0.310 1.00 93.75 72 LEU A N 1
ATOM 544 C CA . LEU A 1 72 ? -14.445 -3.426 1.500 1.00 93.75 72 LEU A CA 1
ATOM 545 C C . LEU A 1 72 ? -14.284 -4.679 2.361 1.00 93.75 72 LEU A C 1
ATOM 547 O O . LEU A 1 72 ? -14.408 -5.787 1.848 1.00 93.75 72 LEU A O 1
ATOM 551 N N . PHE A 1 73 ? -14.034 -4.507 3.656 1.00 92.88 73 PHE A N 1
ATOM 552 C CA . PHE A 1 73 ? -13.809 -5.613 4.583 1.00 92.88 73 PHE A CA 1
ATOM 553 C C . PHE A 1 73 ? -14.727 -5.508 5.788 1.00 92.88 73 PHE A C 1
ATOM 555 O O . PHE A 1 73 ? -14.906 -4.432 6.368 1.00 92.88 73 PHE A O 1
ATOM 562 N N . ASN A 1 74 ? -15.261 -6.656 6.187 1.00 91.56 74 ASN A N 1
ATOM 563 C CA . ASN A 1 74 ? -15.997 -6.803 7.430 1.00 91.56 74 ASN A CA 1
ATOM 564 C C . ASN A 1 74 ? -15.014 -7.224 8.524 1.00 91.56 74 ASN A C 1
ATOM 566 O O . ASN A 1 74 ? -14.258 -8.179 8.356 1.00 91.56 74 ASN A O 1
ATOM 570 N N . LEU A 1 75 ? -15.011 -6.484 9.627 1.00 88.19 75 LEU A N 1
ATOM 571 C CA . LEU A 1 75 ? -14.225 -6.792 10.812 1.00 88.19 75 LEU A CA 1
ATOM 572 C C . LEU A 1 75 ? -14.952 -7.859 11.653 1.00 88.19 75 LEU A C 1
ATOM 574 O O . LEU A 1 75 ? -16.187 -7.876 11.667 1.00 88.19 75 LEU A O 1
ATOM 578 N N . PRO A 1 76 ? -14.229 -8.695 12.426 1.00 85.12 76 PRO A N 1
ATOM 579 C CA . PRO A 1 76 ? -14.842 -9.709 13.295 1.00 85.12 76 PRO A CA 1
ATOM 580 C C . PRO A 1 76 ? -15.853 -9.148 14.308 1.00 85.12 76 PRO A C 1
ATOM 582 O O . PRO A 1 76 ? -16.782 -9.834 14.716 1.00 85.12 76 PRO A O 1
ATOM 585 N N . ASN A 1 77 ? -15.708 -7.877 14.688 1.00 82.12 77 ASN A N 1
ATOM 586 C CA . ASN A 1 77 ? -16.613 -7.168 15.596 1.00 82.12 77 ASN A CA 1
ATOM 587 C C . ASN A 1 77 ? -17.877 -6.599 14.906 1.00 82.12 77 ASN A C 1
ATOM 589 O O . ASN A 1 77 ? -18.573 -5.772 15.491 1.00 82.12 77 ASN A O 1
ATOM 593 N N . GLY A 1 78 ? -18.143 -6.964 13.646 1.00 85.00 78 GLY A N 1
ATOM 594 C CA . GLY A 1 78 ? -19.293 -6.494 12.863 1.00 85.00 78 GLY A CA 1
ATOM 595 C C . GLY A 1 78 ? -19.162 -5.074 12.295 1.00 85.00 78 GLY A C 1
ATOM 596 O O . GLY A 1 78 ? -20.077 -4.593 11.617 1.00 85.00 78 GLY A O 1
ATOM 597 N N . SER A 1 79 ? -18.040 -4.391 12.545 1.00 89.69 79 SER A N 1
ATOM 598 C CA . SER A 1 79 ? -17.717 -3.111 11.906 1.00 89.69 79 SER A CA 1
ATOM 599 C C . SER A 1 79 ? -17.252 -3.327 10.464 1.00 89.69 79 SER A C 1
ATOM 601 O O . SER A 1 79 ? -16.869 -4.426 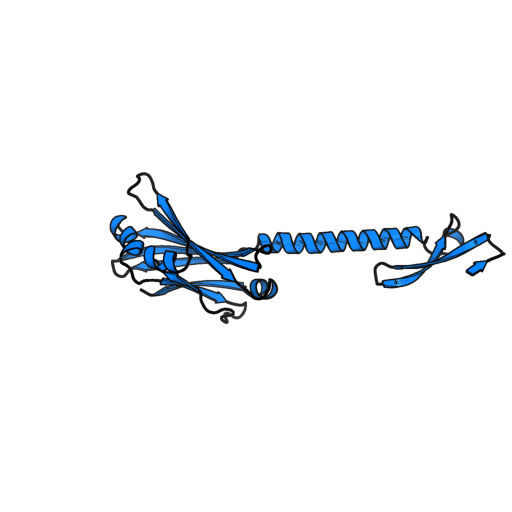10.072 1.00 89.69 79 SER A O 1
ATOM 603 N N . GLN A 1 80 ? -17.272 -2.271 9.657 1.00 94.12 80 GLN A N 1
ATOM 604 C CA . GLN A 1 80 ? -16.878 -2.330 8.254 1.00 94.12 80 GLN A CA 1
ATOM 605 C C . GLN A 1 80 ? -15.883 -1.227 7.929 1.00 94.12 80 GLN A C 1
ATOM 607 O O . GLN A 1 80 ? -16.076 -0.061 8.296 1.00 94.12 80 GLN A O 1
ATOM 612 N N . ILE A 1 81 ? -14.842 -1.602 7.194 1.00 94.62 81 ILE A N 1
ATOM 613 C CA . ILE A 1 81 ? -13.801 -0.695 6.727 1.00 94.62 81 ILE A CA 1
ATOM 614 C C . ILE A 1 81 ? -13.651 -0.790 5.215 1.00 94.62 81 ILE A C 1
ATOM 616 O O . ILE A 1 81 ? -13.868 -1.840 4.614 1.00 94.62 81 ILE A O 1
ATOM 620 N N . ARG A 1 82 ? -13.248 0.312 4.592 1.00 96.06 82 ARG A N 1
ATOM 621 C CA . ARG A 1 82 ? -12.853 0.355 3.185 1.00 96.06 82 ARG A CA 1
ATOM 622 C C . ARG A 1 82 ? -11.366 0.641 3.106 1.00 96.06 82 ARG A C 1
ATOM 624 O O . ARG A 1 82 ? -10.918 1.642 3.654 1.00 96.06 82 ARG A O 1
ATOM 631 N N . VAL A 1 83 ? -10.614 -0.189 2.398 1.00 95.81 83 VAL A N 1
ATOM 632 C CA . VAL A 1 83 ? -9.197 0.054 2.124 1.00 95.81 83 VAL A CA 1
ATOM 633 C C . VAL A 1 83 ? -9.053 0.541 0.694 1.00 95.81 83 VAL A C 1
ATOM 635 O O . VAL A 1 83 ? -9.517 -0.103 -0.241 1.00 95.81 83 VAL A O 1
ATOM 638 N N . LYS A 1 84 ? -8.427 1.704 0.531 1.00 94.81 84 LYS A N 1
ATOM 639 C CA . LYS A 1 84 ? -8.039 2.269 -0.761 1.00 94.81 84 LYS A CA 1
ATOM 640 C C . LYS A 1 84 ? -6.527 2.237 -0.857 1.00 94.81 84 LYS A C 1
ATOM 642 O O . LYS A 1 84 ? -5.865 2.959 -0.113 1.00 94.81 84 LYS A O 1
ATOM 647 N N . SER A 1 85 ? -5.993 1.441 -1.764 1.00 94.38 85 SER A N 1
ATOM 648 C CA . SER A 1 85 ? -4.556 1.311 -1.972 1.00 94.38 85 SER A CA 1
ATOM 649 C C . SER A 1 85 ? -4.147 1.947 -3.288 1.00 94.38 85 SER A C 1
ATOM 651 O O . SER A 1 85 ? -4.912 1.978 -4.248 1.00 94.38 85 SER A O 1
ATOM 653 N N . MET A 1 86 ? -2.942 2.499 -3.317 1.00 92.56 86 MET A N 1
ATOM 654 C CA . MET A 1 86 ? -2.362 3.148 -4.480 1.00 92.56 86 MET A CA 1
ATOM 655 C C . MET A 1 86 ? -0.853 2.956 -4.466 1.00 92.56 86 MET A C 1
ATOM 657 O O . MET A 1 86 ? -0.202 3.202 -3.449 1.00 92.56 86 MET A O 1
ATOM 661 N N . VAL A 1 87 ? -0.298 2.606 -5.617 1.00 91.62 87 VAL A N 1
ATOM 662 C CA . VAL A 1 87 ? 1.141 2.485 -5.831 1.00 91.62 87 VAL A CA 1
ATOM 663 C C . VAL A 1 87 ? 1.573 3.492 -6.885 1.00 91.62 87 VAL A C 1
ATOM 665 O O . VAL A 1 87 ? 0.879 3.716 -7.877 1.00 91.62 87 VAL A O 1
ATOM 668 N N . LYS A 1 88 ? 2.710 4.134 -6.628 1.00 90.25 88 LYS A N 1
ATOM 669 C CA . LYS A 1 88 ? 3.388 5.030 -7.564 1.00 90.25 88 LYS A CA 1
ATOM 670 C C . LYS A 1 88 ? 4.861 4.702 -7.605 1.00 90.25 88 LYS A C 1
ATOM 672 O O . LYS A 1 88 ? 5.433 4.411 -6.558 1.00 90.25 88 LYS A O 1
ATOM 677 N N . TYR A 1 89 ? 5.481 4.840 -8.761 1.00 88.06 89 TYR A N 1
ATOM 678 C CA . TYR A 1 89 ? 6.930 4.808 -8.871 1.00 88.06 89 TYR A CA 1
ATOM 679 C C . TYR A 1 89 ? 7.525 6.210 -8.676 1.00 88.06 89 TYR A C 1
ATOM 681 O O . TYR A 1 89 ? 6.922 7.215 -9.052 1.00 88.06 89 TYR A O 1
ATOM 689 N N . ASN A 1 90 ? 8.676 6.275 -8.012 1.00 83.62 90 ASN A N 1
ATOM 690 C CA . ASN A 1 90 ? 9.473 7.481 -7.843 1.00 83.62 90 ASN A CA 1
AT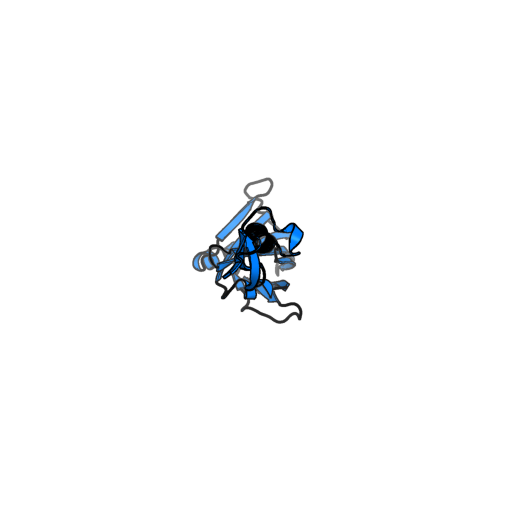OM 691 C C . ASN A 1 90 ? 10.815 7.287 -8.549 1.00 83.62 90 ASN A C 1
ATOM 693 O O . ASN A 1 90 ? 11.722 6.660 -7.996 1.00 83.62 90 ASN A O 1
ATOM 697 N N . ASP A 1 91 ? 10.930 7.852 -9.748 1.00 77.56 91 ASP A N 1
ATOM 698 C CA . ASP A 1 91 ? 12.103 7.758 -10.620 1.00 77.56 91 ASP A CA 1
ATOM 699 C C . ASP A 1 91 ? 13.379 8.270 -9.947 1.00 77.56 91 ASP A C 1
ATOM 701 O O . ASP A 1 91 ? 14.441 7.679 -10.120 1.00 77.56 91 ASP A O 1
ATOM 705 N N . ASN A 1 92 ? 13.272 9.314 -9.117 1.00 81.31 92 ASN A N 1
ATOM 706 C CA . ASN A 1 92 ? 14.427 9.915 -8.449 1.00 81.31 92 ASN A CA 1
ATOM 707 C C . ASN A 1 92 ? 15.046 8.980 -7.406 1.00 81.31 92 ASN A C 1
ATOM 709 O O . ASN A 1 92 ? 16.241 9.058 -7.140 1.00 81.31 92 ASN A O 1
ATOM 713 N N . THR A 1 93 ? 14.232 8.126 -6.778 1.00 81.31 93 THR A N 1
ATOM 714 C CA . THR A 1 93 ? 14.690 7.230 -5.707 1.00 81.31 93 THR A CA 1
ATOM 715 C C . THR A 1 93 ? 14.690 5.758 -6.106 1.00 81.31 93 THR A C 1
ATOM 717 O O . THR A 1 93 ? 15.128 4.933 -5.310 1.00 81.31 93 THR A O 1
ATOM 720 N N . GLY A 1 94 ? 14.170 5.398 -7.284 1.00 82.31 94 GLY A N 1
ATOM 721 C CA . GLY A 1 94 ? 14.019 4.003 -7.712 1.00 82.31 94 GLY A CA 1
ATOM 722 C C . GLY A 1 94 ? 13.077 3.188 -6.816 1.00 82.31 94 GLY A C 1
ATOM 723 O O . GLY A 1 94 ? 13.249 1.980 -6.655 1.00 82.31 94 GLY A O 1
ATOM 724 N N . GLN A 1 95 ? 12.106 3.842 -6.170 1.00 88.06 95 GLN A N 1
ATOM 725 C CA . GLN A 1 95 ? 11.232 3.212 -5.174 1.00 88.06 95 GLN A CA 1
ATOM 726 C C . GLN A 1 95 ? 9.763 3.296 -5.569 1.00 88.06 95 GLN A C 1
ATOM 728 O O . GLN A 1 95 ? 9.304 4.293 -6.121 1.00 88.06 95 GLN A O 1
ATOM 733 N N . LEU A 1 96 ? 9.002 2.281 -5.179 1.00 90.94 96 LEU A N 1
ATOM 734 C CA . LEU A 1 96 ? 7.557 2.360 -5.079 1.00 90.94 96 LEU A CA 1
ATOM 735 C C . LEU A 1 96 ? 7.168 3.112 -3.808 1.00 90.94 96 LEU A C 1
ATOM 737 O O . LEU A 1 96 ? 7.659 2.819 -2.717 1.00 90.94 96 LEU A O 1
ATOM 741 N N . ILE A 1 97 ? 6.241 4.049 -3.949 1.00 92.06 97 ILE A N 1
ATOM 742 C CA . ILE A 1 97 ? 5.512 4.686 -2.859 1.00 92.06 97 ILE A CA 1
ATOM 743 C C . ILE A 1 97 ? 4.139 4.025 -2.795 1.00 92.06 97 ILE A C 1
ATOM 745 O O . ILE A 1 97 ? 3.305 4.216 -3.684 1.00 92.06 97 ILE A O 1
ATOM 749 N N . ILE A 1 98 ? 3.902 3.271 -1.726 1.00 94.31 98 ILE A N 1
ATOM 750 C CA . ILE A 1 98 ? 2.651 2.559 -1.487 1.00 94.31 98 ILE A CA 1
ATOM 751 C C . ILE A 1 98 ? 1.855 3.346 -0.455 1.00 94.31 98 ILE A C 1
ATOM 753 O O . ILE A 1 98 ? 2.317 3.560 0.663 1.00 94.31 98 ILE A O 1
ATOM 757 N N . ASN A 1 99 ? 0.658 3.784 -0.829 1.00 93.38 99 ASN A N 1
ATOM 758 C CA . ASN A 1 99 ? -0.286 4.439 0.064 1.00 93.38 99 ASN A CA 1
ATOM 759 C C . ASN A 1 99 ? -1.509 3.547 0.234 1.00 93.38 99 ASN A C 1
ATOM 761 O O . ASN A 1 99 ? -2.153 3.218 -0.756 1.00 93.38 99 ASN A O 1
ATOM 765 N N . SER A 1 100 ? -1.873 3.234 1.472 1.00 95.69 100 SER A N 1
ATOM 766 C CA . SER A 1 100 ? -3.140 2.582 1.808 1.00 95.69 100 SER A CA 1
ATOM 767 C C . SER A 1 100 ? -3.925 3.470 2.756 1.00 95.69 100 SER A C 1
ATOM 769 O O . SER A 1 100 ? -3.391 3.964 3.741 1.00 95.69 100 SER A O 1
ATOM 771 N N . GLN A 1 101 ? -5.198 3.702 2.470 1.00 95.44 101 GLN A N 1
ATOM 772 C CA . GLN A 1 101 ? -6.101 4.458 3.325 1.00 95.44 101 GLN A CA 1
ATOM 773 C C . GLN A 1 101 ? -7.214 3.538 3.798 1.00 95.44 101 GLN A C 1
ATOM 775 O O . GLN A 1 101 ? -7.996 3.053 2.987 1.00 95.44 101 GLN A O 1
ATOM 780 N N . VAL A 1 102 ? -7.286 3.333 5.107 1.00 96.12 102 VAL A N 1
ATOM 781 C CA . VAL A 1 102 ? -8.366 2.600 5.758 1.00 96.12 102 VAL A CA 1
ATOM 782 C C . VAL A 1 102 ? -9.413 3.615 6.191 1.00 96.12 102 VAL A C 1
ATOM 784 O O . VAL A 1 102 ? -9.110 4.503 6.981 1.00 96.12 102 VAL A O 1
ATOM 787 N N . GLU A 1 103 ? -10.622 3.520 5.657 1.00 95.06 103 GLU A N 1
ATOM 788 C CA . GLU A 1 103 ? -11.765 4.375 5.979 1.00 95.06 103 GLU A CA 1
ATOM 789 C C . GLU A 1 103 ? -12.774 3.598 6.820 1.00 95.06 103 GLU A C 1
ATOM 791 O O . GLU A 1 103 ? -13.122 2.462 6.487 1.00 95.06 103 GLU A O 1
ATOM 796 N N . ARG A 1 104 ? -13.290 4.229 7.875 1.00 93.62 104 ARG A N 1
ATOM 797 C CA . ARG A 1 104 ? -14.419 3.711 8.647 1.00 93.62 104 ARG A CA 1
ATOM 798 C C . ARG A 1 104 ? -15.692 3.850 7.811 1.00 93.62 104 ARG A C 1
ATOM 800 O O . ARG A 1 104 ? -16.037 4.953 7.395 1.00 93.62 104 ARG A O 1
ATOM 807 N N . VAL A 1 105 ? -16.385 2.740 7.557 1.00 92.50 105 VAL A N 1
ATOM 808 C CA . VAL A 1 105 ? -17.670 2.728 6.829 1.00 92.50 105 VAL A CA 1
ATOM 809 C C . VAL A 1 105 ? -18.826 2.504 7.796 1.00 92.50 105 VAL A C 1
ATOM 811 O O . VAL A 1 105 ? -19.807 3.241 7.771 1.00 92.50 105 VAL A O 1
ATOM 814 N N . LYS A 1 106 ? -18.689 1.517 8.685 1.00 89.69 106 LYS A N 1
ATOM 815 C CA . LYS A 1 106 ? -19.669 1.180 9.725 1.00 89.69 106 LYS A CA 1
ATOM 816 C C . LYS A 1 106 ? -18.935 0.822 11.014 1.00 89.69 106 LYS A C 1
ATOM 818 O O . LYS A 1 106 ? -17.901 0.165 10.954 1.00 89.69 106 LYS A O 1
ATOM 823 N N . GLY A 1 107 ? -19.479 1.210 12.164 1.00 85.62 107 GLY A N 1
ATOM 824 C CA . GLY A 1 107 ? -18.901 0.923 13.485 1.00 85.62 107 GLY A CA 1
ATOM 825 C C . GLY A 1 107 ? -18.528 2.184 14.263 1.00 85.62 107 GLY A C 1
ATOM 826 O O . GLY A 1 107 ? -18.562 3.288 13.721 1.00 85.62 107 GLY A O 1
ATOM 827 N N . ASN A 1 108 ? -18.193 2.021 15.542 1.00 87.00 108 ASN A N 1
ATOM 828 C CA . ASN A 1 108 ? -17.812 3.114 16.444 1.00 87.00 108 ASN A CA 1
ATOM 829 C C . ASN A 1 108 ? -16.371 3.599 16.160 1.00 87.00 108 ASN A C 1
ATOM 831 O O . ASN A 1 108 ? -15.515 2.796 15.794 1.00 87.00 108 ASN A O 1
ATOM 835 N N . SER A 1 109 ? -16.107 4.895 16.361 1.00 87.06 109 SER A N 1
ATOM 836 C CA . SER A 1 109 ? -14.767 5.499 16.334 1.00 87.06 109 SER A CA 1
ATOM 837 C C . SER A 1 109 ? -13.785 4.769 17.259 1.00 87.06 109 SER A C 1
ATOM 839 O O . SER A 1 109 ? -12.711 4.396 16.806 1.00 87.06 109 SER A O 1
ATOM 841 N N . ALA A 1 110 ? -14.181 4.438 18.495 1.00 88.44 110 ALA A N 1
ATOM 842 C CA . ALA A 1 110 ? -13.304 3.740 19.447 1.00 88.44 110 ALA A CA 1
ATOM 843 C C . ALA A 1 110 ? -12.878 2.342 18.952 1.00 88.44 110 ALA A C 1
ATOM 845 O O . ALA A 1 110 ? -11.708 1.978 18.989 1.00 88.44 110 ALA A O 1
ATOM 846 N N . LEU A 1 111 ? -13.821 1.567 18.401 1.00 88.38 111 LEU A N 1
ATOM 847 C CA . LEU A 1 111 ? -13.515 0.254 17.816 1.00 88.38 111 LEU A CA 1
ATOM 848 C C . LEU A 1 111 ? -12.619 0.371 16.579 1.00 88.38 111 LEU A C 1
ATOM 850 O O . LEU A 1 111 ? -11.793 -0.504 16.325 1.00 88.38 111 LEU A O 1
ATOM 854 N N . PHE A 1 112 ? -12.797 1.438 15.799 1.00 91.62 112 PHE A N 1
ATOM 855 C CA . PHE A 1 112 ? -11.949 1.722 14.651 1.00 91.62 112 PHE A CA 1
ATOM 856 C C . PHE A 1 112 ? -10.539 2.133 15.077 1.00 91.62 112 PHE A C 1
ATOM 858 O O . PHE A 1 112 ? -9.576 1.685 14.468 1.00 91.62 112 PHE A O 1
ATOM 865 N N . GLU A 1 113 ? -10.401 2.933 16.131 1.00 90.88 113 GLU A N 1
ATOM 866 C CA . GLU A 1 113 ? -9.109 3.328 16.687 1.00 90.88 113 GLU A CA 1
ATOM 867 C C . GLU A 1 113 ? -8.340 2.127 17.253 1.00 90.88 113 GLU A C 1
ATOM 869 O O . GLU A 1 113 ? -7.160 1.959 16.939 1.00 90.88 113 GLU A O 1
ATOM 874 N N . ASN A 1 114 ? -9.015 1.219 17.967 1.00 91.19 114 ASN A N 1
ATOM 875 C CA . ASN A 1 114 ? -8.395 0.001 18.504 1.00 91.19 114 ASN A CA 1
ATOM 876 C C . ASN A 1 114 ? -7.783 -0.895 17.415 1.00 91.19 114 ASN A C 1
ATOM 878 O O . ASN A 1 114 ? -6.810 -1.609 17.673 1.00 91.19 114 ASN A O 1
ATOM 882 N N . LEU A 1 115 ? -8.270 -0.812 16.170 1.00 91.12 115 LEU A N 1
ATOM 883 C CA . LEU A 1 115 ? -7.661 -1.488 15.020 1.00 91.12 115 LEU A CA 1
ATOM 884 C C . LEU A 1 115 ? -6.189 -1.083 14.816 1.00 91.12 115 LEU A C 1
ATOM 886 O O . LEU A 1 115 ? -5.395 -1.876 14.317 1.00 91.12 115 LEU A O 1
ATOM 890 N N . PHE A 1 116 ? -5.817 0.133 15.212 1.00 93.50 116 PHE A N 1
ATOM 891 C CA . PHE A 1 116 ? -4.479 0.699 15.041 1.00 93.50 116 PHE A CA 1
ATOM 892 C C . PHE A 1 116 ? -3.617 0.625 16.310 1.00 93.50 116 PHE A C 1
ATOM 894 O O . PHE A 1 116 ? -2.418 0.906 16.249 1.00 93.50 116 PHE A O 1
ATOM 901 N N . ILE A 1 117 ? -4.199 0.212 17.440 1.00 91.06 117 ILE A N 1
ATOM 902 C CA . ILE A 1 117 ? -3.526 0.135 18.747 1.00 91.06 117 ILE A CA 1
ATOM 903 C C . ILE A 1 117 ? -3.318 -1.319 19.181 1.00 91.06 117 ILE A C 1
ATOM 905 O O . ILE A 1 117 ? -2.214 -1.692 19.570 1.00 91.06 117 ILE A O 1
ATOM 909 N N . GLU A 1 118 ? -4.351 -2.155 19.081 1.00 88.25 118 GLU A N 1
ATOM 910 C CA . GLU A 1 118 ? -4.369 -3.500 19.677 1.00 88.25 118 GLU A CA 1
ATOM 911 C C . GLU A 1 118 ? -4.302 -4.616 18.630 1.00 88.25 118 GLU A C 1
ATOM 913 O O . GLU A 1 118 ? -3.829 -5.720 18.908 1.00 88.25 118 GLU A O 1
ATOM 918 N N . SER A 1 119 ? -4.753 -4.337 17.405 1.00 83.81 119 SER A N 1
ATOM 919 C CA . SER A 1 119 ? -4.872 -5.358 16.367 1.00 83.81 119 SER A CA 1
ATOM 920 C C . SER A 1 119 ? -3.527 -5.969 15.968 1.00 83.81 119 SER A C 1
ATOM 922 O O . SER A 1 119 ? -2.487 -5.306 15.928 1.00 83.81 119 SER A O 1
ATOM 924 N N . LYS A 1 120 ? -3.556 -7.250 15.595 1.00 89.75 120 LYS A N 1
ATOM 925 C CA . LYS A 1 120 ? -2.447 -7.929 14.906 1.00 89.75 120 LYS A CA 1
ATOM 926 C C . LYS A 1 120 ? -2.643 -7.970 13.390 1.00 89.75 120 LYS A C 1
ATOM 928 O O . LYS A 1 120 ? -1.767 -8.486 12.697 1.00 89.75 120 LYS A O 1
ATOM 933 N N . ALA A 1 121 ? -3.737 -7.389 12.903 1.00 91.94 121 ALA A N 1
ATOM 934 C CA . ALA A 1 121 ? -4.117 -7.451 11.511 1.00 91.94 121 ALA A CA 1
ATOM 935 C C . ALA A 1 121 ? -3.147 -6.695 10.598 1.00 91.94 121 ALA A C 1
ATOM 937 O O . ALA A 1 121 ? -2.535 -5.689 10.980 1.00 91.94 121 ALA A O 1
ATOM 938 N N . ASN A 1 122 ? -3.048 -7.172 9.362 1.00 95.25 122 ASN A N 1
ATOM 939 C CA . ASN A 1 122 ? -2.204 -6.595 8.325 1.00 95.25 122 ASN A CA 1
ATOM 940 C C . ASN A 1 122 ? -3.015 -6.427 7.045 1.00 95.25 122 ASN A C 1
ATOM 942 O O . ASN A 1 122 ? -3.754 -7.331 6.657 1.00 95.25 122 ASN A O 1
ATOM 946 N N . ILE A 1 123 ? -2.820 -5.302 6.361 1.00 95.25 123 ILE A N 1
ATOM 947 C CA . ILE A 1 123 ? -3.205 -5.174 4.957 1.00 95.25 123 ILE A CA 1
ATOM 948 C C . ILE A 1 123 ? -2.101 -5.835 4.138 1.00 95.25 123 ILE A C 1
ATOM 950 O O . ILE A 1 123 ? -0.930 -5.492 4.296 1.00 95.25 123 ILE A O 1
ATOM 954 N N . ILE A 1 124 ? -2.463 -6.764 3.268 1.00 95.75 124 ILE A N 1
ATOM 955 C CA . ILE A 1 124 ? -1.546 -7.394 2.325 1.00 95.75 124 ILE A CA 1
ATOM 956 C C . ILE A 1 124 ? -1.806 -6.770 0.957 1.00 95.75 124 ILE A C 1
ATOM 958 O O . ILE A 1 124 ? -2.945 -6.751 0.498 1.00 95.75 124 ILE A O 1
ATOM 962 N N . ILE A 1 125 ? -0.760 -6.221 0.341 1.00 95.31 125 ILE A N 1
ATOM 963 C CA . ILE A 1 125 ? -0.797 -5.648 -1.005 1.00 95.31 125 ILE A CA 1
ATOM 964 C C . ILE A 1 125 ? -0.053 -6.587 -1.949 1.00 95.31 125 ILE A C 1
ATOM 966 O O . ILE A 1 125 ? 1.175 -6.667 -1.879 1.00 95.31 125 ILE A O 1
ATOM 970 N N . SER A 1 126 ? -0.793 -7.260 -2.825 1.00 95.06 126 SER A N 1
ATOM 971 C CA . SER A 1 126 ? -0.240 -8.074 -3.911 1.00 95.06 126 SER A CA 1
ATOM 972 C C . SER A 1 126 ? -0.079 -7.233 -5.172 1.00 95.06 126 SER A C 1
ATOM 974 O O . SER A 1 126 ? -0.893 -6.347 -5.453 1.00 95.06 126 SER A O 1
ATOM 976 N N . PHE A 1 127 ? 0.988 -7.502 -5.923 1.00 94.06 127 PHE A N 1
ATOM 977 C CA . PHE A 1 127 ? 1.325 -6.799 -7.160 1.00 94.06 127 PHE A CA 1
ATOM 978 C C . PHE A 1 127 ? 1.173 -7.773 -8.319 1.00 94.06 127 PHE A C 1
ATOM 980 O O . PHE A 1 127 ? 1.974 -8.696 -8.450 1.00 94.06 127 PHE A O 1
ATOM 987 N N . LEU A 1 128 ? 0.137 -7.576 -9.126 1.00 93.38 128 LEU A N 1
ATOM 988 C CA . LEU A 1 128 ? -0.265 -8.520 -10.158 1.00 93.38 128 LEU A CA 1
ATOM 989 C C . LEU A 1 128 ? 0.109 -7.996 -11.542 1.00 93.38 128 LEU A C 1
ATOM 991 O O . LEU A 1 128 ? 0.008 -6.790 -11.811 1.00 93.38 128 LEU A O 1
ATOM 995 N N . ASP A 1 129 ? 0.531 -8.902 -12.418 1.00 92.25 129 ASP A N 1
ATOM 996 C CA . ASP A 1 129 ? 0.636 -8.618 -13.843 1.00 92.25 129 ASP A CA 1
ATOM 997 C C . ASP A 1 129 ? -0.731 -8.673 -14.543 1.00 92.25 129 ASP A C 1
ATOM 999 O O . ASP A 1 129 ? -1.793 -8.669 -13.920 1.00 92.25 129 ASP A O 1
ATOM 1003 N N . LYS A 1 130 ? -0.695 -8.635 -15.874 1.00 92.19 130 LYS A N 1
ATOM 1004 C CA . LYS A 1 130 ? -1.876 -8.630 -16.749 1.00 92.19 130 LYS A CA 1
ATOM 1005 C C . LYS A 1 130 ? -2.610 -9.972 -16.754 1.00 92.19 130 LYS A C 1
ATOM 1007 O O . LYS A 1 130 ? -3.777 -9.998 -17.127 1.00 92.19 130 LYS A O 1
ATOM 1012 N N . ASP A 1 131 ? -1.911 -11.035 -16.372 1.00 93.50 131 ASP A N 1
ATOM 1013 C CA . ASP A 1 131 ? -2.374 -12.417 -16.356 1.00 93.50 131 ASP A CA 1
ATOM 1014 C C . ASP A 1 131 ? -2.697 -12.869 -14.914 1.00 93.50 131 ASP A C 1
ATOM 1016 O O . ASP A 1 131 ? -2.864 -14.057 -14.652 1.00 93.50 131 ASP A O 1
ATOM 1020 N N . ASP A 1 132 ? -2.801 -11.912 -13.979 1.00 90.62 132 ASP A N 1
ATOM 1021 C CA . ASP A 1 132 ? -3.077 -12.102 -12.551 1.00 90.62 132 ASP A CA 1
ATOM 1022 C C . ASP A 1 132 ? -2.004 -12.903 -11.778 1.00 90.62 132 ASP A C 1
ATOM 1024 O O . ASP A 1 132 ? -2.256 -13.365 -10.661 1.00 90.62 132 ASP A O 1
ATOM 1028 N N . PHE A 1 133 ? -0.778 -13.016 -12.303 1.00 92.56 133 PHE A N 1
ATOM 1029 C CA . PHE A 1 133 ? 0.344 -13.605 -11.568 1.00 92.56 133 PHE A CA 1
ATOM 1030 C C . PHE A 1 133 ? 1.036 -12.581 -10.665 1.00 92.56 133 PHE A C 1
ATOM 1032 O O . PHE A 1 133 ? 1.189 -11.404 -11.001 1.00 92.56 133 PHE A O 1
ATOM 1039 N N . GLU A 1 134 ? 1.492 -13.045 -9.500 1.00 91.94 134 GLU A N 1
ATOM 1040 C CA . GLU A 1 134 ? 2.193 -12.207 -8.531 1.00 91.94 134 GLU A CA 1
ATOM 1041 C C . GLU A 1 134 ? 3.632 -11.915 -8.991 1.00 91.94 134 GLU A C 1
ATOM 1043 O O . GLU A 1 134 ? 4.463 -12.813 -9.128 1.00 91.94 134 GLU A O 1
ATOM 1048 N N . LEU A 1 135 ? 3.928 -10.635 -9.235 1.00 90.25 135 LEU A N 1
ATOM 1049 C CA . LEU A 1 135 ? 5.215 -10.170 -9.767 1.00 90.25 135 LEU A CA 1
ATOM 1050 C C . LEU A 1 135 ? 6.258 -9.886 -8.690 1.00 90.25 135 LEU A C 1
ATOM 1052 O O . LEU A 1 135 ? 7.461 -9.989 -8.929 1.00 90.25 135 LEU A O 1
ATOM 1056 N N . LEU A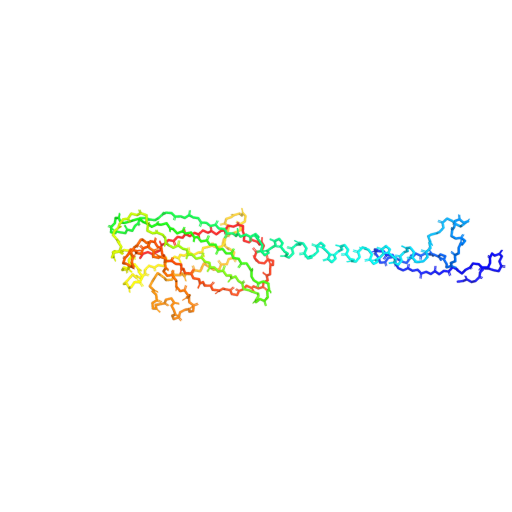 1 136 ? 5.793 -9.437 -7.529 1.00 89.50 136 LEU A N 1
ATOM 1057 C CA . LEU A 1 136 ? 6.615 -9.025 -6.401 1.00 89.50 136 LEU A CA 1
ATOM 1058 C C . LEU A 1 136 ? 6.062 -9.675 -5.149 1.00 89.50 136 LEU A C 1
ATOM 1060 O O . LEU A 1 136 ? 4.848 -9.812 -5.020 1.00 89.50 136 LEU A O 1
ATOM 1064 N N . GLU A 1 137 ? 6.935 -9.970 -4.186 1.00 91.75 137 GLU A N 1
ATOM 1065 C CA . GLU A 1 137 ? 6.462 -10.458 -2.893 1.00 91.75 137 GLU A CA 1
ATOM 1066 C C . GLU A 1 137 ? 5.442 -9.475 -2.296 1.00 91.75 137 GLU A C 1
ATOM 1068 O O . GLU A 1 137 ? 5.708 -8.263 -2.263 1.00 91.75 137 GLU A O 1
ATOM 1073 N N . PRO A 1 138 ? 4.307 -9.960 -1.781 1.00 93.75 138 PRO A N 1
ATOM 1074 C CA . PRO A 1 138 ? 3.264 -9.085 -1.285 1.00 93.75 138 PRO A CA 1
ATOM 1075 C C . PRO A 1 138 ? 3.747 -8.247 -0.098 1.00 93.75 138 PRO A C 1
ATOM 1077 O O . PRO A 1 138 ? 4.424 -8.724 0.818 1.00 93.75 138 PRO A O 1
ATOM 1080 N N . LEU A 1 139 ? 3.389 -6.964 -0.098 1.00 94.81 139 LEU A N 1
ATOM 1081 C CA . LEU A 1 139 ? 3.758 -6.041 0.969 1.00 94.81 139 LEU A CA 1
ATOM 1082 C C . LEU A 1 139 ? 2.763 -6.154 2.123 1.00 94.81 139 LEU A C 1
ATOM 1084 O O . LEU A 1 139 ? 1.565 -5.946 1.943 1.00 94.81 139 LEU A O 1
ATOM 1088 N N . ARG A 1 140 ? 3.271 -6.416 3.326 1.00 95.38 140 ARG A N 1
ATOM 1089 C CA . ARG A 1 140 ? 2.470 -6.451 4.552 1.00 95.38 140 ARG A CA 1
ATOM 1090 C C . ARG A 1 140 ? 2.540 -5.096 5.246 1.00 95.38 140 ARG A C 1
ATOM 1092 O O . ARG A 1 140 ? 3.622 -4.627 5.578 1.00 95.38 140 ARG A O 1
ATOM 1099 N N . LEU A 1 141 ? 1.385 -4.479 5.462 1.00 95.88 141 LEU A N 1
ATOM 1100 C CA . LEU A 1 141 ? 1.226 -3.222 6.185 1.00 95.88 141 LEU A CA 1
ATOM 1101 C C . LEU A 1 141 ? 0.477 -3.504 7.494 1.00 95.88 141 LEU A C 1
ATOM 1103 O O . LEU A 1 141 ? -0.745 -3.687 7.461 1.00 95.88 141 LEU A O 1
ATOM 1107 N N . PRO A 1 142 ? 1.169 -3.545 8.643 1.00 96.38 142 PRO A N 1
ATOM 1108 C CA . PRO A 1 142 ? 0.520 -3.700 9.935 1.00 96.38 142 PRO A CA 1
ATOM 1109 C C . PRO A 1 142 ? -0.487 -2.577 10.169 1.00 96.38 142 PRO A C 1
ATOM 1111 O O . PRO A 1 142 ? -0.190 -1.406 9.934 1.00 96.38 142 PRO A O 1
ATOM 1114 N N . LEU A 1 143 ? -1.678 -2.909 10.662 1.00 95.06 143 LEU A N 1
ATOM 1115 C CA . LEU A 1 143 ? -2.611 -1.875 11.113 1.00 95.06 143 LEU A CA 1
ATOM 1116 C C . LEU A 1 143 ? -2.129 -1.244 12.421 1.00 95.06 143 LEU A C 1
ATOM 1118 O O . LEU A 1 143 ? -2.276 -0.043 12.612 1.00 95.06 143 LEU A O 1
ATOM 1122 N N . ASN A 1 144 ? -1.465 -2.023 13.275 1.00 96.25 144 ASN A N 1
ATOM 1123 C CA . ASN A 1 144 ? -0.849 -1.526 14.497 1.00 96.25 144 ASN A CA 1
ATOM 1124 C C . ASN A 1 144 ? 0.251 -0.487 14.213 1.00 96.25 144 ASN A C 1
ATOM 1126 O O . ASN A 1 144 ? 1.254 -0.802 13.565 1.00 96.25 144 ASN A O 1
ATOM 1130 N N . VAL A 1 145 ? 0.091 0.723 14.755 1.00 92.62 145 VAL A N 1
ATOM 1131 C CA . VAL A 1 145 ? 0.992 1.857 14.495 1.00 92.62 145 VAL A CA 1
ATOM 1132 C C . VAL A 1 145 ? 2.398 1.595 15.018 1.00 92.62 145 VAL A C 1
ATOM 1134 O O . VAL A 1 145 ? 3.358 1.844 14.295 1.00 92.62 145 VAL A O 1
ATOM 1137 N N . LEU A 1 146 ? 2.538 1.053 16.232 1.00 93.31 146 LEU A N 1
ATOM 1138 C CA . LEU A 1 146 ? 3.854 0.798 16.828 1.00 93.31 146 LEU A CA 1
ATOM 1139 C C . LEU A 1 146 ? 4.640 -0.229 16.005 1.00 93.31 146 LEU A C 1
ATOM 1141 O O . LEU A 1 146 ? 5.810 -0.013 15.689 1.00 93.31 146 LEU A O 1
ATOM 1145 N N . LYS A 1 147 ? 3.980 -1.317 15.585 1.00 94.81 147 LYS A N 1
ATOM 1146 C CA . LYS A 1 147 ? 4.601 -2.331 14.718 1.00 94.81 147 LYS A CA 1
ATOM 1147 C C . LYS A 1 147 ? 4.993 -1.764 13.359 1.00 94.81 147 LYS A C 1
ATOM 1149 O O . LYS A 1 147 ? 6.067 -2.079 12.860 1.00 94.81 147 LYS A O 1
ATOM 1154 N N . GLY A 1 148 ? 4.138 -0.944 12.755 1.00 93.38 148 GLY A N 1
ATOM 1155 C CA . GLY A 1 148 ? 4.426 -0.366 11.449 1.00 93.38 148 GLY A CA 1
ATOM 1156 C C . GLY A 1 148 ? 5.506 0.708 11.471 1.00 93.38 148 GLY A C 1
ATOM 1157 O O . GLY A 1 148 ? 6.339 0.749 10.570 1.00 93.38 148 GLY A O 1
ATOM 1158 N N . GLN A 1 149 ? 5.549 1.548 12.505 1.00 91.06 149 GLN A N 1
ATOM 1159 C CA . GLN A 1 149 ? 6.610 2.544 12.670 1.00 91.06 149 GLN A CA 1
ATOM 1160 C C . GLN A 1 149 ? 7.984 1.881 12.816 1.00 91.06 149 GLN A C 1
ATOM 1162 O O . GLN A 1 149 ? 8.940 2.339 12.194 1.00 91.06 149 GLN A O 1
ATOM 1167 N N . ALA A 1 150 ? 8.067 0.749 13.527 1.00 92.75 150 ALA A N 1
ATOM 1168 C CA . ALA A 1 150 ? 9.281 -0.071 13.581 1.00 92.75 150 ALA A CA 1
ATOM 1169 C C . ALA A 1 150 ? 9.704 -0.630 12.203 1.00 92.75 150 ALA A C 1
ATOM 1171 O O . ALA A 1 150 ? 10.858 -1.003 12.012 1.00 92.75 150 ALA A O 1
ATOM 1172 N N . GLN A 1 151 ? 8.787 -0.660 11.231 1.00 92.81 151 GLN A N 1
ATOM 1173 C CA . GLN A 1 151 ? 9.012 -1.069 9.840 1.00 92.81 151 GLN A CA 1
ATOM 1174 C C . GLN A 1 151 ? 9.104 0.129 8.874 1.00 92.81 151 GLN A C 1
ATOM 1176 O O . GLN A 1 151 ? 8.968 -0.041 7.663 1.00 92.81 151 GLN A O 1
ATOM 1181 N N . ASN A 1 152 ? 9.336 1.347 9.381 1.00 91.25 152 ASN A N 1
ATOM 1182 C CA . ASN A 1 152 ? 9.413 2.588 8.597 1.00 91.25 152 ASN A CA 1
ATOM 1183 C C . ASN A 1 152 ? 8.123 2.945 7.830 1.00 91.25 152 ASN A C 1
ATOM 1185 O O . ASN A 1 152 ? 8.164 3.627 6.801 1.00 91.25 152 ASN A O 1
ATOM 1189 N N . ILE A 1 153 ? 6.963 2.512 8.329 1.00 93.38 153 ILE A N 1
ATOM 1190 C CA . ILE A 1 153 ? 5.656 2.877 7.778 1.00 93.38 153 ILE A CA 1
ATOM 1191 C C . ILE A 1 153 ? 5.165 4.144 8.476 1.00 93.38 153 ILE A C 1
ATOM 1193 O O . ILE A 1 153 ? 5.129 4.243 9.702 1.00 93.38 153 ILE A O 1
ATOM 1197 N N . SER A 1 154 ? 4.771 5.133 7.679 1.00 91.50 154 SER A N 1
ATOM 1198 C CA . SER A 1 154 ? 4.215 6.391 8.176 1.00 91.50 154 SER A CA 1
ATOM 1199 C C . SER A 1 154 ? 2.698 6.305 8.297 1.00 91.50 154 SER A C 1
ATOM 1201 O O . SER A 1 154 ? 2.030 5.834 7.377 1.00 91.50 154 SER A O 1
ATOM 1203 N N . TYR A 1 155 ? 2.153 6.824 9.397 1.00 93.75 155 TYR A N 1
ATOM 1204 C CA . TYR A 1 155 ? 0.718 6.835 9.680 1.00 93.75 155 TYR A CA 1
ATOM 1205 C C . TYR A 1 155 ? 0.211 8.269 9.787 1.00 93.75 155 TYR A C 1
ATOM 1207 O O . TYR A 1 155 ? 0.834 9.115 10.427 1.00 93.75 155 TYR A O 1
ATOM 1215 N N . ARG A 1 156 ? -0.945 8.550 9.187 1.00 90.50 156 ARG A N 1
ATOM 1216 C CA . ARG A 1 156 ? -1.624 9.842 9.317 1.00 90.50 156 ARG A CA 1
ATOM 1217 C C . ARG A 1 156 ? -3.120 9.637 9.490 1.00 90.50 156 ARG A C 1
ATOM 1219 O O . ARG A 1 156 ? -3.784 9.127 8.589 1.00 90.50 156 ARG A O 1
ATOM 1226 N N . LYS A 1 157 ? -3.655 10.080 10.626 1.00 90.88 157 LYS A N 1
ATOM 1227 C CA . LYS A 1 157 ? -5.099 10.085 10.875 1.00 90.88 157 LYS A CA 1
ATOM 1228 C C . LYS A 1 157 ? -5.800 11.201 10.101 1.00 90.88 157 LYS A C 1
ATOM 1230 O O . LYS A 1 157 ? -5.254 12.291 9.919 1.00 90.88 157 LYS A O 1
ATOM 1235 N N . LYS A 1 158 ? -7.022 10.919 9.661 1.00 87.31 158 LYS A N 1
ATOM 1236 C CA . LYS A 1 158 ? -7.986 11.881 9.136 1.00 87.31 158 LYS A CA 1
ATOM 1237 C C . LYS A 1 158 ? -9.130 11.975 10.136 1.00 87.31 158 LYS A C 1
ATOM 1239 O O . LYS A 1 158 ? -9.796 10.980 10.420 1.00 87.31 158 LYS A O 1
ATOM 1244 N N . ILE A 1 159 ? -9.315 13.179 10.647 1.00 86.56 159 ILE A N 1
ATOM 1245 C CA . ILE A 1 159 ? -10.324 13.521 11.641 1.00 86.56 159 ILE A CA 1
ATOM 1246 C C . ILE A 1 159 ? -11.589 13.998 10.910 1.00 86.56 159 ILE A C 1
ATOM 1248 O O . ILE A 1 159 ? -11.496 14.593 9.831 1.00 86.56 159 ILE A O 1
ATOM 1252 N N . GLY A 1 160 ? -12.750 13.657 11.462 1.00 78.50 160 GLY A N 1
ATOM 1253 C CA . GLY A 1 160 ? -14.070 14.087 11.025 1.00 78.50 160 GLY A CA 1
ATOM 1254 C C . GLY A 1 160 ? -14.421 15.473 11.562 1.00 78.50 160 GLY A C 1
ATOM 1255 O O . GLY A 1 160 ? -13.607 16.394 11.523 1.00 78.50 160 GLY A O 1
ATOM 1256 N N . ARG A 1 161 ? -15.661 15.639 12.034 1.00 78.00 161 ARG A N 1
ATOM 1257 C CA . ARG A 1 161 ? -16.142 16.935 12.551 1.00 78.00 161 ARG A CA 1
ATOM 1258 C C . ARG A 1 161 ? -15.545 17.293 13.913 1.00 78.00 161 ARG A C 1
ATOM 1260 O O . ARG A 1 161 ? -15.383 18.472 14.203 1.00 78.00 161 ARG A O 1
ATOM 1267 N N . THR A 1 162 ? -15.232 16.291 14.729 1.00 75.00 162 THR A N 1
ATOM 1268 C CA . THR A 1 162 ? -14.619 16.437 16.056 1.00 75.00 162 THR A CA 1
ATOM 1269 C C . THR A 1 162 ? -13.304 15.671 16.104 1.00 75.00 162 THR A C 1
ATOM 1271 O O . THR A 1 162 ? -13.120 14.726 15.340 1.00 75.00 162 THR A O 1
ATOM 1274 N N . THR A 1 163 ? -12.393 16.056 17.002 1.00 70.44 163 THR A N 1
ATOM 1275 C CA . THR A 1 163 ? -11.065 15.429 17.169 1.00 70.44 163 THR A CA 1
ATOM 1276 C C . THR A 1 163 ? -11.114 13.934 17.461 1.00 70.44 163 THR A C 1
ATOM 1278 O O . THR A 1 163 ? -10.177 13.219 17.103 1.00 70.44 163 THR A O 1
ATOM 1281 N N . ASP A 1 164 ? -12.217 13.489 18.054 1.00 72.00 164 ASP A N 1
ATOM 1282 C CA . ASP A 1 164 ? -12.429 12.120 18.527 1.00 72.00 164 ASP A CA 1
ATOM 1283 C C . ASP A 1 164 ? -13.091 11.241 17.453 1.00 72.00 164 ASP A C 1
ATOM 1285 O O . ASP A 1 164 ? -13.159 10.017 17.572 1.00 72.00 164 ASP A O 1
ATOM 1289 N N . ASP A 1 165 ? -13.579 11.856 16.373 1.00 82.94 165 ASP A N 1
ATOM 1290 C CA . ASP A 1 165 ? -14.157 11.158 15.233 1.00 82.94 165 ASP A CA 1
ATOM 1291 C C . ASP A 1 165 ? -13.068 10.836 14.208 1.00 82.94 165 ASP A C 1
ATOM 1293 O O . ASP A 1 165 ? -12.790 11.604 13.283 1.00 82.94 165 ASP A O 1
ATOM 1297 N N . ILE A 1 166 ? -12.420 9.684 14.365 1.00 85.81 166 ILE A N 1
ATOM 1298 C CA . ILE A 1 166 ? -11.458 9.201 13.380 1.00 85.81 166 ILE A CA 1
ATOM 1299 C C . ILE A 1 166 ? -12.238 8.543 12.237 1.00 85.81 166 ILE A C 1
ATOM 1301 O O . ILE A 1 166 ? -12.905 7.517 12.402 1.00 85.81 166 ILE A O 1
ATOM 1305 N N . ILE A 1 167 ? -12.135 9.133 11.045 1.00 90.50 167 ILE A N 1
ATOM 1306 C CA . ILE A 1 167 ? -12.846 8.654 9.849 1.00 90.50 167 ILE A CA 1
ATOM 1307 C C . ILE A 1 167 ? -11.953 7.832 8.923 1.00 90.50 167 ILE A C 1
ATOM 1309 O O . ILE A 1 167 ? -12.449 6.996 8.168 1.00 90.50 167 ILE A O 1
ATOM 1313 N N . ALA A 1 168 ? -10.639 8.063 8.954 1.00 92.88 168 ALA A N 1
ATOM 1314 C CA . ALA A 1 168 ? -9.691 7.265 8.191 1.00 92.88 168 ALA A CA 1
ATOM 1315 C C . ALA A 1 168 ? -8.272 7.337 8.759 1.00 92.88 168 ALA A C 1
ATOM 1317 O O . ALA A 1 168 ? -7.892 8.317 9.398 1.00 92.88 168 ALA A O 1
ATOM 1318 N N . VAL A 1 169 ? -7.455 6.340 8.435 1.00 93.56 169 VAL A N 1
ATOM 1319 C CA . VAL A 1 169 ? -6.011 6.338 8.686 1.00 93.56 169 VAL A CA 1
ATOM 1320 C C . VAL A 1 169 ? -5.294 6.005 7.385 1.00 93.56 169 VAL A C 1
ATOM 1322 O O . VAL A 1 169 ? -5.618 5.028 6.711 1.00 93.56 169 VAL A O 1
ATOM 1325 N N . ARG A 1 170 ? -4.326 6.842 7.010 1.00 95.00 170 ARG A N 1
ATOM 1326 C CA . ARG A 1 170 ? -3.432 6.602 5.879 1.00 95.00 170 ARG A CA 1
ATOM 1327 C C . ARG A 1 170 ? -2.136 5.979 6.372 1.00 95.00 170 ARG A C 1
ATOM 1329 O O . ARG A 1 170 ? -1.511 6.525 7.273 1.00 95.00 170 ARG A O 1
ATOM 1336 N N . LEU A 1 171 ? -1.738 4.899 5.722 1.00 96.62 171 LEU A N 1
ATOM 1337 C CA . LEU A 1 171 ? -0.464 4.217 5.843 1.00 96.62 171 LEU A CA 1
ATOM 1338 C C . LEU A 1 171 ? 0.346 4.514 4.581 1.00 96.62 171 LEU A C 1
ATOM 1340 O O . LEU A 1 171 ? -0.179 4.410 3.469 1.00 96.62 171 LEU A O 1
ATOM 1344 N N . GLN A 1 172 ? 1.611 4.878 4.744 1.00 94.88 172 GLN A N 1
ATOM 1345 C CA . GLN A 1 172 ? 2.536 5.081 3.639 1.00 94.88 172 GLN A CA 1
ATOM 1346 C C . GLN A 1 172 ? 3.806 4.273 3.877 1.00 94.88 172 GLN A C 1
ATOM 1348 O O . GLN A 1 172 ? 4.494 4.463 4.879 1.00 94.88 172 GLN A O 1
ATOM 1353 N N . ALA A 1 173 ? 4.123 3.410 2.920 1.00 95.06 173 ALA A N 1
ATOM 1354 C CA . ALA A 1 173 ? 5.326 2.598 2.900 1.00 95.06 173 ALA A CA 1
ATOM 1355 C C . ALA A 1 173 ? 6.124 2.865 1.622 1.00 95.06 173 ALA A C 1
ATOM 1357 O O . ALA A 1 173 ? 5.616 3.426 0.642 1.00 95.06 173 ALA A O 1
ATOM 1358 N N . ARG A 1 174 ? 7.390 2.455 1.636 1.00 92.38 174 ARG A N 1
ATOM 1359 C CA . ARG A 1 174 ? 8.267 2.503 0.468 1.00 92.38 174 ARG A CA 1
ATOM 1360 C C . ARG A 1 174 ? 8.854 1.126 0.225 1.00 92.38 174 ARG A C 1
ATOM 1362 O O . ARG A 1 174 ? 9.183 0.425 1.177 1.00 92.38 174 ARG A O 1
ATOM 1369 N N . ARG A 1 175 ? 8.999 0.759 -1.043 1.00 89.88 175 ARG A N 1
ATOM 1370 C CA . ARG A 1 175 ? 9.639 -0.492 -1.453 1.00 89.88 175 ARG A CA 1
ATOM 1371 C C . ARG A 1 175 ? 10.614 -0.213 -2.583 1.00 89.88 175 ARG A C 1
ATOM 1373 O O . ARG A 1 175 ? 10.260 0.464 -3.541 1.00 89.88 175 ARG A O 1
ATOM 1380 N N . THR A 1 176 ? 11.831 -0.721 -2.479 1.00 87.94 176 THR A N 1
ATOM 1381 C CA . THR A 1 1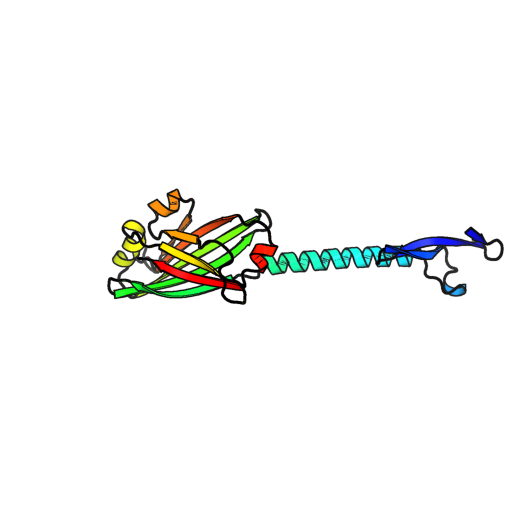76 ? 12.794 -0.693 -3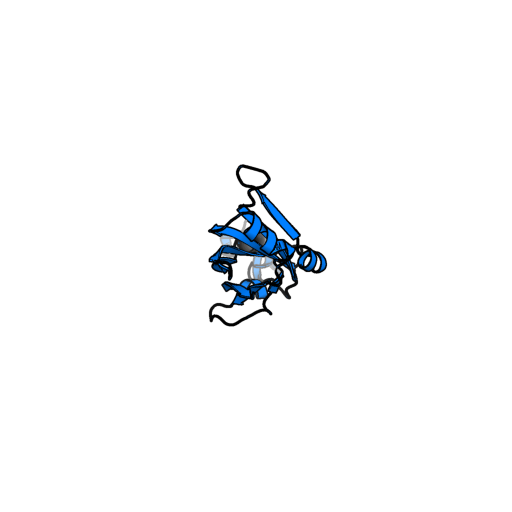.582 1.00 87.94 176 THR A CA 1
ATOM 1382 C C . THR A 1 176 ? 12.397 -1.703 -4.651 1.00 87.94 176 THR A C 1
ATOM 1384 O O . THR A 1 176 ? 11.933 -2.801 -4.341 1.00 87.94 176 THR A O 1
ATOM 1387 N N . ILE A 1 177 ? 12.572 -1.324 -5.913 1.00 85.56 177 ILE A N 1
ATOM 1388 C CA . ILE A 1 177 ? 12.387 -2.213 -7.062 1.00 85.56 177 ILE A CA 1
ATOM 1389 C C . ILE A 1 177 ? 13.635 -2.177 -7.936 1.00 85.56 177 ILE A C 1
ATOM 1391 O O . ILE A 1 177 ? 14.425 -1.238 -7.865 1.00 85.56 177 ILE A O 1
ATOM 1395 N N . LYS A 1 178 ? 13.824 -3.206 -8.758 1.00 81.88 178 LYS A N 1
ATOM 1396 C CA . LYS A 1 178 ? 15.011 -3.360 -9.604 1.00 81.88 178 LYS A CA 1
ATOM 1397 C C . LYS A 1 178 ? 15.057 -2.317 -10.713 1.00 81.88 178 LYS A C 1
ATOM 1399 O O . LYS A 1 178 ? 16.137 -1.895 -11.111 1.00 81.88 178 LYS A O 1
ATOM 1404 N N . SER A 1 179 ? 13.900 -1.946 -11.267 1.00 79.38 179 SER A N 1
ATOM 1405 C CA . SER A 1 179 ? 13.830 -0.984 -12.370 1.00 79.38 179 SER A CA 1
ATOM 1406 C C . SER A 1 179 ? 12.416 -0.466 -12.627 1.00 79.38 179 SER A C 1
ATOM 1408 O O . SER A 1 179 ? 11.426 -1.102 -12.272 1.00 79.38 179 SER A O 1
ATOM 1410 N N . ILE A 1 180 ? 12.314 0.625 -13.388 1.00 82.56 180 ILE A N 1
ATOM 1411 C CA . ILE A 1 180 ? 11.039 1.121 -13.924 1.00 82.56 180 ILE A CA 1
ATOM 1412 C C . ILE A 1 180 ? 10.304 0.085 -14.795 1.00 82.56 180 ILE A C 1
ATOM 1414 O O . ILE A 1 180 ? 9.080 0.111 -14.881 1.00 82.56 180 ILE A O 1
ATOM 1418 N N . ARG A 1 181 ? 11.020 -0.851 -15.439 1.00 82.69 181 ARG A N 1
ATOM 1419 C CA . ARG A 1 181 ? 10.396 -1.932 -16.221 1.00 82.69 181 ARG A CA 1
ATOM 1420 C C . ARG A 1 181 ? 9.603 -2.878 -15.318 1.00 82.69 181 ARG A C 1
ATOM 1422 O O . ARG A 1 181 ? 8.536 -3.320 -15.717 1.00 82.69 181 ARG A O 1
ATOM 1429 N N . GLU A 1 182 ? 10.096 -3.140 -14.110 1.00 83.75 182 GLU A N 1
ATOM 1430 C CA . GLU A 1 182 ? 9.386 -3.948 -13.114 1.00 83.75 182 GLU A CA 1
ATOM 1431 C C . GLU A 1 182 ? 8.081 -3.262 -12.687 1.00 83.75 182 GLU A C 1
ATOM 1433 O O . GLU A 1 182 ? 7.039 -3.906 -12.665 1.00 83.75 182 GLU A O 1
ATOM 1438 N N . TYR A 1 183 ? 8.098 -1.936 -12.483 1.00 87.12 183 TYR A N 1
ATOM 1439 C CA . TYR A 1 183 ? 6.877 -1.158 -12.238 1.00 87.12 183 TYR A CA 1
ATOM 1440 C C . TYR A 1 183 ? 5.882 -1.236 -13.399 1.00 87.12 183 TYR A C 1
ATOM 1442 O O . TYR A 1 183 ? 4.703 -1.479 -13.172 1.00 87.12 183 TYR A O 1
ATOM 1450 N N . LYS A 1 184 ? 6.352 -1.078 -14.643 1.00 86.38 184 LYS A N 1
ATOM 1451 C CA . LYS A 1 184 ? 5.497 -1.130 -15.845 1.00 86.38 184 LYS A CA 1
ATOM 1452 C C . LYS A 1 184 ? 4.770 -2.463 -16.026 1.00 86.38 184 LYS A C 1
ATOM 1454 O O . LYS A 1 184 ? 3.768 -2.503 -16.732 1.00 86.38 184 LYS A O 1
ATOM 1459 N N . ASN A 1 185 ? 5.289 -3.538 -15.441 1.00 89.44 185 ASN A N 1
ATOM 1460 C CA . ASN A 1 185 ? 4.653 -4.846 -15.513 1.00 89.44 185 ASN A CA 1
ATOM 1461 C C . ASN A 1 185 ? 3.514 -4.997 -14.497 1.00 89.44 185 ASN A C 1
ATOM 1463 O O . ASN A 1 185 ? 2.651 -5.843 -14.706 1.00 89.44 185 ASN A O 1
ATOM 1467 N N . ILE A 1 186 ? 3.481 -4.173 -13.442 1.00 90.25 186 ILE A N 1
ATOM 1468 C CA . ILE A 1 186 ? 2.392 -4.170 -12.462 1.00 90.25 186 ILE A CA 1
ATOM 1469 C C . ILE A 1 186 ? 1.149 -3.596 -13.139 1.00 90.25 186 ILE A C 1
ATOM 1471 O O . ILE A 1 186 ? 1.033 -2.387 -13.338 1.00 90.25 186 ILE A O 1
ATOM 1475 N N . ALA A 1 187 ? 0.211 -4.472 -13.483 1.00 89.56 187 ALA A N 1
ATOM 1476 C CA . ALA A 1 187 ? -1.049 -4.089 -14.102 1.00 89.56 187 ALA A CA 1
ATOM 1477 C C . ALA A 1 187 ? -2.096 -3.719 -13.044 1.00 89.56 187 ALA A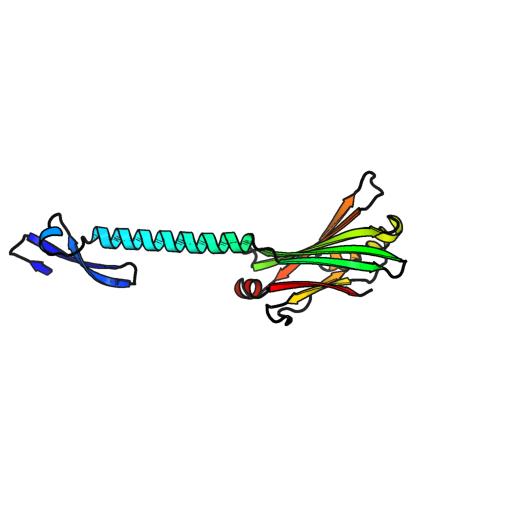 C 1
ATOM 1479 O O . ALA A 1 187 ? -2.859 -2.768 -13.223 1.00 89.56 187 ALA A O 1
ATOM 1480 N N . ARG A 1 188 ? -2.120 -4.451 -11.922 1.00 91.06 188 ARG A N 1
ATOM 1481 C CA . ARG A 1 188 ? -3.091 -4.261 -10.839 1.00 91.06 188 ARG A CA 1
ATOM 1482 C C . ARG A 1 188 ? -2.439 -4.462 -9.475 1.00 91.06 188 ARG A C 1
ATOM 1484 O O . ARG A 1 188 ? -1.459 -5.186 -9.326 1.00 91.06 188 ARG A O 1
ATOM 1491 N N . ILE A 1 189 ? -3.016 -3.822 -8.463 1.00 92.69 189 ILE A N 1
ATOM 1492 C CA . ILE A 1 189 ? -2.776 -4.177 -7.067 1.00 92.69 189 ILE A CA 1
ATOM 1493 C C . ILE A 1 189 ? -4.056 -4.709 -6.455 1.00 92.69 189 ILE A C 1
ATOM 1495 O O . ILE A 1 189 ? -5.143 -4.188 -6.715 1.00 92.69 189 ILE A O 1
ATOM 1499 N N . GLU A 1 190 ? -3.911 -5.707 -5.604 1.00 91.56 190 GLU A N 1
ATOM 1500 C CA . GLU A 1 190 ? -5.010 -6.241 -4.820 1.00 91.56 190 GLU A CA 1
ATOM 1501 C C . GLU A 1 190 ? -4.701 -6.069 -3.341 1.00 91.56 190 GLU A C 1
ATOM 1503 O O . GLU A 1 190 ? -3.563 -6.244 -2.903 1.00 91.56 190 GLU A O 1
ATOM 1508 N N . SER A 1 191 ? -5.720 -5.673 -2.581 1.00 92.69 191 SER A N 1
ATOM 1509 C CA . SER A 1 191 ? -5.617 -5.574 -1.133 1.00 92.69 191 SER A CA 1
ATOM 1510 C C . SER A 1 191 ? -6.432 -6.682 -0.489 1.00 92.69 191 SER A C 1
ATOM 1512 O O . SER A 1 191 ? -7.590 -6.897 -0.842 1.00 92.69 191 SER A O 1
ATOM 1514 N N . SER A 1 192 ? -5.839 -7.358 0.483 1.00 93.25 192 SER A N 1
ATOM 1515 C CA . SER A 1 192 ? -6.537 -8.261 1.393 1.00 93.25 192 SER A CA 1
ATOM 1516 C C . SER A 1 192 ? -6.197 -7.898 2.834 1.00 93.25 192 SER A C 1
ATOM 1518 O O . SER A 1 192 ? -5.263 -7.133 3.095 1.00 93.25 192 SER A O 1
ATOM 1520 N N . ILE A 1 193 ? -6.984 -8.396 3.785 1.00 91.56 193 ILE A N 1
ATOM 1521 C CA . ILE A 1 193 ? -6.701 -8.229 5.209 1.00 91.56 193 ILE A CA 1
ATOM 1522 C C . ILE A 1 193 ? -6.589 -9.601 5.844 1.00 91.56 193 ILE A C 1
ATOM 1524 O O . ILE A 1 193 ? -7.470 -10.442 5.686 1.00 91.56 193 ILE A O 1
ATOM 1528 N N . ASN A 1 194 ? -5.508 -9.788 6.588 1.00 89.88 194 ASN A N 1
ATOM 1529 C CA . ASN A 1 194 ? -5.332 -10.918 7.482 1.00 89.88 194 ASN A CA 1
ATOM 1530 C C . ASN A 1 194 ? -5.537 -10.417 8.917 1.00 89.88 194 ASN A C 1
ATOM 1532 O O . ASN A 1 194 ? -4.840 -9.475 9.305 1.00 89.88 194 ASN A O 1
ATOM 1536 N N . PHE A 1 195 ? -6.510 -10.980 9.641 1.00 83.25 195 PHE A N 1
ATOM 1537 C CA . PHE A 1 195 ? -6.899 -10.573 10.999 1.00 83.25 195 PHE A CA 1
ATOM 1538 C C . PHE A 1 195 ? -6.146 -11.347 12.078 1.00 83.25 195 PHE A C 1
ATOM 1540 O O . PHE A 1 195 ? -6.031 -12.583 11.945 1.00 83.25 195 PHE A O 1
#

Secondary structure (DSSP, 8-state):
-B-TTT--EEEEEE-TTS-EEEEEESTTHHHHTPPBHHHHHHHHHHHHHHHHHHHHHHHHHHTT--EEEEEEEE-TTS-EEEEEEEEEEETTTTEEEEEEEEEEEES-HHHHHHHHHT---EEEEEEE-TTS-EEEEEEEEESSHHHHHTTT-EEEEEE-SSTT-EEEEEEEEEEE-S-HHHHHH--EEEEEEE-

Foldseek 3Di:
DQDPPPRWDWDWDQALVRDIAIATDDPCCVVPVHHHNVVRVVRNVVSVVVVVVVVVVVVVVLQVDKFKDKDKDQDPVRWIKIKIWIWHADPVVQKIKIKIKIFGDGDDLVVVVCQQAPDQKWKWKFFAFPVRDGLDHIDTQRSHPVVNVVVVKDKDFDADPDPSRTGMIMIIDMGHDPHVVSVVRRPHMDIDMDD

Radius of gyration: 29.27 Å; Cα contacts (8 Å, |Δi|>4): 379; chains: 1; bounding box: 56×42×83 Å

Solvent-accessible surface area (backbone atoms only — not comparable to full-atom values): 10756 Å² total; per-residue (Å²): 99,82,44,90,88,74,80,47,42,48,48,74,46,59,38,72,86,72,46,81,39,74,16,28,59,66,96,61,28,81,84,72,80,40,54,38,45,64,60,38,50,52,48,26,52,49,49,51,52,49,51,54,48,51,53,51,52,51,52,56,47,53,68,63,61,61,43,60,35,77,45,77,45,78,44,97,86,75,26,29,38,34,41,41,37,37,40,38,62,38,82,93,75,46,25,36,44,38,39,38,34,42,29,65,75,44,72,57,40,68,66,57,50,41,42,35,69,72,38,84,25,28,41,36,39,38,34,18,29,88,84,71,45,76,75,49,84,60,47,74,42,51,43,14,49,72,67,20,46,78,68,68,33,46,77,45,80,38,62,55,98,45,90,78,36,56,41,30,40,35,41,37,41,75,45,83,55,96,44,72,68,62,56,72,48,49,60,40,45,48,73,49,75,53,117